Protein AF-A0AAU7EHC4-F1 (afdb_monomer)

Mean predicted aligned error: 8.69 Å

Secondary structure (DSSP, 8-state):
----HHHHHHHHHHHTT--HHHHHHHHT--HHHHHHHHHHHHHHHT-SSHHHHHHHHHHTTSS---TT--HHHHHHHHHHHHHHHHHHHHS-HHHHTT-HHHHHHHHHHHHHHHHHHHHHHTTT------HHHHHHHHHHHHHHHH--TTSHHHHHHHTHHHHHHHHHHHT-SSHHHHHHHHHHTT-S-GGGT-TTHHHHHHHHHHHHHHHHHHHHH-SSS-HHHHHHHHHHHHHHHHHHHHHHHH-S-----

Nearest PDB structures (foldseek):
  6jqs-assembly1_A  TM=9.512E-01  e=2.133E-01  Paenisporosarcina sp. TG-14
  7x1k-assembly1_B  TM=9.213E-01  e=2.566E-01  Listeria monocytogenes
  6ide-assembly1_A  TM=8.107E-01  e=2.687E-01  Vibrio cholerae
  6ugl-assembly1_A  TM=8.175E-01  e=2.947E-01  Vibrio cholerae O1 str. 2010EL-1786
  7dwm-assembly1_B  TM=7.797E-01  e=9.348E-01  Hapunavirus VP882

Sequence (253 aa):
MKLDFLESAVLKTLVLDYSEPDIQKLLEIDHEKYHLIISNLFFKYNTYDLFQTILFAIANGHINRYDLVKDEIKNLALSHSQYIYDNLKILDLLKIKSSNDLDGLLNEFIIKSQGIFIKKDCSKISFVLSLEEIEYCKHRVFHSLRCDLSEFDESILTNFKIEKALIRRLKVNNFFNVIRRVFELQLIEKDIFVPEYEDLQKAIKEEVKINIISNYQALDMTDKEKRLSIYFNLINYYNELENKLFFAECVLI

Radius of gyration: 20.52 Å; Cα contacts (8 Å, |Δi|>4): 186; chains: 1; bounding box: 54×42×56 Å

pLDDT: mean 81.27, std 15.54, range [26.31, 97.75]

Foldseek 3Di:
DDDDLLLLQLLQVVLVVDDPVRSCVLVVHDPVVSVVSVVVLCVVQVHDDSVSSSVVCCVVVVADRLNPDDPVLLVLLLVLLVVLLVVVVVDDLVQLVVDPVLVVSLVVSVVVQLVVLQVVPPPDDPDAADPVLLVLLLVVLVCVQPPPPPVVPPPVVVCVVSQVVLCVVLVHDGVLVSLVSCSSNVNDDLCSNVVCLVVVLVVLSVVLSVQLSVLSPDPPDDSSSSSSSSSSSSSVSVCVSVCCSSPPDPPDD

Solvent-accessible surface area (backbone atoms only — not comparable to full-atom values): 14572 Å² total; per-residue (Å²): 137,83,75,56,71,66,53,42,50,51,53,53,39,51,50,52,70,47,52,70,71,54,46,29,60,75,67,71,42,55,71,71,58,50,53,50,42,52,52,50,49,26,63,74,65,74,39,95,48,69,67,63,40,50,52,50,34,41,76,70,67,72,41,80,86,41,77,82,65,48,67,70,50,52,54,49,28,51,57,47,16,50,54,53,45,54,50,58,70,73,46,53,76,79,51,62,82,70,43,66,60,62,56,49,53,55,51,49,51,54,54,51,54,45,48,54,51,40,65,77,55,72,83,79,71,93,72,74,73,52,71,69,56,48,52,51,51,40,49,56,53,55,53,62,47,61,76,62,70,84,72,53,56,68,67,50,67,72,40,51,64,55,52,53,48,45,20,61,72,73,69,39,94,42,67,70,49,37,58,50,48,38,57,40,58,59,58,53,68,64,45,83,72,36,79,59,42,68,61,50,52,51,51,54,50,50,51,43,50,52,51,42,54,52,52,61,68,40,84,90,52,53,75,63,56,32,31,52,50,34,23,53,41,47,50,46,52,54,39,53,58,52,43,49,73,78,48,48,65,69,82,75,131

Structure (mmCIF, N/CA/C/O backbone):
data_AF-A0AAU7EHC4-F1
#
_entry.id   AF-A0AAU7EHC4-F1
#
loop_
_atom_site.group_PDB
_atom_site.id
_atom_site.type_symbol
_atom_site.label_atom_id
_atom_site.label_alt_id
_atom_site.label_comp_id
_atom_site.label_asym_id
_atom_site.label_entity_id
_atom_site.label_seq_id
_atom_site.pdbx_PDB_ins_code
_atom_site.Cartn_x
_atom_site.Cartn_y
_atom_site.Cartn_z
_atom_site.occupancy
_atom_site.B_iso_or_equiv
_atom_site.auth_seq_id
_atom_site.auth_comp_id
_atom_site.auth_asym_id
_atom_site.auth_atom_id
_atom_site.pdbx_PDB_model_num
ATOM 1 N N . MET A 1 1 ? 3.894 -19.086 -14.116 1.00 81.81 1 MET A N 1
ATOM 2 C CA . MET A 1 1 ? 3.703 -18.025 -15.132 1.00 81.81 1 MET A CA 1
ATOM 3 C C . MET A 1 1 ? 4.485 -16.799 -14.683 1.00 81.81 1 MET A C 1
ATOM 5 O O . MET A 1 1 ? 4.542 -16.588 -13.485 1.00 81.81 1 MET A O 1
ATOM 9 N N . LYS A 1 2 ? 5.117 -16.027 -15.577 1.00 86.50 2 LYS A N 1
ATOM 10 C CA . LYS A 1 2 ? 5.829 -14.794 -15.192 1.00 86.50 2 LYS A CA 1
ATOM 11 C C . LYS A 1 2 ? 5.185 -13.592 -15.885 1.00 86.50 2 LYS A C 1
ATOM 13 O O . LYS A 1 2 ? 4.943 -13.640 -17.094 1.00 86.50 2 LYS A O 1
ATOM 18 N N . LEU A 1 3 ? 4.881 -12.557 -15.108 1.00 91.19 3 LEU A N 1
ATOM 19 C CA . LEU A 1 3 ? 4.445 -11.263 -15.624 1.00 91.19 3 LEU A CA 1
ATOM 20 C C . LEU A 1 3 ? 5.668 -10.387 -15.881 1.00 91.19 3 LEU A C 1
ATOM 22 O O . LEU A 1 3 ? 6.628 -10.428 -15.106 1.00 91.19 3 LEU A O 1
ATOM 26 N N . ASP A 1 4 ? 5.637 -9.614 -16.960 1.00 92.88 4 ASP A N 1
ATOM 27 C CA . ASP A 1 4 ? 6.569 -8.504 -17.111 1.00 92.88 4 ASP A CA 1
ATOM 28 C C . ASP A 1 4 ? 6.193 -7.340 -16.174 1.00 92.88 4 ASP A C 1
ATOM 30 O O . ASP A 1 4 ? 5.184 -7.376 -15.455 1.00 92.88 4 ASP A O 1
ATOM 34 N N . PHE A 1 5 ? 7.043 -6.312 -16.140 1.00 92.81 5 PHE A N 1
ATOM 35 C CA . PHE A 1 5 ? 6.830 -5.169 -15.262 1.00 92.81 5 PHE A CA 1
ATOM 36 C C . PHE A 1 5 ? 5.506 -4.448 -15.553 1.00 92.81 5 PHE A C 1
ATOM 38 O O . PHE A 1 5 ? 4.768 -4.139 -14.618 1.00 92.81 5 PHE A O 1
ATOM 45 N N . LEU A 1 6 ? 5.192 -4.184 -16.826 1.00 95.25 6 LEU A N 1
ATOM 46 C CA . LEU A 1 6 ? 4.012 -3.407 -17.210 1.00 95.25 6 LEU A CA 1
ATOM 47 C C . LEU A 1 6 ? 2.721 -4.191 -16.977 1.00 95.25 6 LEU A C 1
ATOM 49 O O . LEU A 1 6 ? 1.750 -3.624 -16.489 1.00 95.25 6 LEU A O 1
ATOM 53 N N . GLU A 1 7 ? 2.716 -5.492 -17.251 1.00 95.94 7 GLU A N 1
ATOM 54 C CA . GLU A 1 7 ? 1.617 -6.396 -16.910 1.00 95.94 7 GLU A CA 1
ATOM 55 C C . GLU A 1 7 ? 1.343 -6.397 -15.404 1.00 95.94 7 GLU A C 1
ATOM 57 O O . GLU A 1 7 ? 0.195 -6.252 -14.979 1.00 95.94 7 GLU A O 1
ATOM 62 N N . SER A 1 8 ? 2.396 -6.507 -14.585 1.00 94.31 8 SER A N 1
ATOM 63 C CA . SER A 1 8 ? 2.262 -6.411 -13.131 1.00 94.31 8 SER A CA 1
ATOM 64 C C . SER A 1 8 ? 1.749 -5.030 -12.716 1.00 94.31 8 SER A C 1
ATOM 66 O O . SER A 1 8 ? 0.805 -4.935 -11.938 1.00 94.31 8 SER A O 1
ATOM 68 N N . ALA A 1 9 ? 2.311 -3.950 -13.260 1.00 94.75 9 ALA A N 1
ATOM 69 C CA . ALA A 1 9 ? 1.936 -2.584 -12.909 1.00 94.75 9 ALA A CA 1
ATOM 70 C C . ALA A 1 9 ? 0.482 -2.251 -13.288 1.00 94.75 9 ALA A C 1
ATOM 72 O O . ALA A 1 9 ? -0.223 -1.624 -12.495 1.00 94.75 9 ALA A O 1
ATOM 73 N N . VAL A 1 10 ? 0.002 -2.710 -14.449 1.00 96.06 10 VAL A N 1
ATOM 74 C CA . VAL A 1 10 ? -1.403 -2.563 -14.864 1.00 96.06 10 VAL A CA 1
ATOM 75 C C . VAL A 1 10 ? -2.325 -3.302 -13.896 1.00 96.06 10 VAL A C 1
ATOM 77 O O . VAL A 1 10 ? -3.281 -2.715 -13.401 1.00 96.06 10 VAL A O 1
ATOM 80 N N . LEU A 1 11 ? -2.014 -4.549 -13.534 1.00 93.88 11 LEU A N 1
ATOM 81 C CA . LEU A 1 11 ? -2.821 -5.281 -12.554 1.00 93.88 11 LEU A CA 1
ATOM 82 C C . LEU A 1 11 ? -2.837 -4.603 -11.177 1.00 93.88 11 LEU A C 1
ATOM 84 O O . LEU A 1 11 ? -3.899 -4.449 -10.580 1.00 93.88 11 LEU A O 1
ATOM 88 N N . LYS A 1 12 ? -1.677 -4.162 -10.676 1.00 94.00 12 LYS A N 1
ATOM 89 C CA . LYS A 1 12 ? -1.579 -3.487 -9.372 1.00 94.00 12 LYS A CA 1
ATOM 90 C C . LYS A 1 12 ? -2.363 -2.173 -9.350 1.00 94.00 12 LYS A C 1
ATOM 92 O O . LYS A 1 12 ? -2.996 -1.865 -8.347 1.00 94.00 12 LYS A O 1
ATOM 97 N N . THR A 1 13 ? -2.342 -1.410 -10.443 1.00 93.06 13 THR A N 1
ATOM 98 C CA . THR A 1 13 ? -3.091 -0.146 -10.555 1.00 93.06 13 THR A CA 1
ATOM 99 C C . THR A 1 13 ? -4.595 -0.366 -10.718 1.00 93.06 13 THR A C 1
ATOM 101 O O . THR A 1 13 ? -5.368 0.370 -10.113 1.00 93.06 13 THR A O 1
ATOM 104 N N . LEU A 1 14 ? -5.022 -1.421 -11.418 1.00 90.81 14 LEU A N 1
ATOM 105 C CA . LEU A 1 14 ? -6.432 -1.825 -11.458 1.00 90.81 14 LEU A CA 1
ATOM 106 C C . LEU A 1 14 ? -6.963 -2.209 -10.067 1.00 90.81 14 LEU A C 1
ATOM 108 O O . LEU A 1 14 ? -8.049 -1.782 -9.693 1.00 90.81 14 LEU A O 1
ATOM 112 N N . VAL A 1 15 ? -6.194 -2.963 -9.270 1.00 89.06 15 VAL A N 1
ATOM 113 C CA . VAL A 1 15 ? -6.579 -3.307 -7.881 1.00 89.06 15 VAL A CA 1
ATOM 114 C C . VAL A 1 15 ? -6.634 -2.075 -6.976 1.00 89.06 15 VAL A C 1
ATOM 116 O O . VAL A 1 15 ? -7.385 -2.044 -6.006 1.00 89.06 15 VAL A O 1
ATOM 119 N N . LEU A 1 16 ? -5.864 -1.044 -7.312 1.00 89.44 16 LEU A N 1
ATOM 120 C CA . LEU A 1 16 ? -5.901 0.261 -6.665 1.00 89.44 16 LEU A CA 1
ATOM 121 C C . LEU A 1 16 ? -7.014 1.171 -7.202 1.00 89.44 16 LEU A C 1
ATOM 123 O O . LEU A 1 16 ? -6.997 2.357 -6.888 1.00 89.44 16 LEU A O 1
ATOM 127 N N . ASP A 1 17 ? -7.959 0.660 -7.993 1.00 89.81 17 ASP A N 1
ATOM 128 C CA . ASP A 1 17 ? -9.108 1.416 -8.509 1.00 89.81 17 ASP A CA 1
ATOM 129 C C . ASP A 1 17 ? -8.706 2.661 -9.326 1.00 89.81 17 ASP A C 1
ATOM 131 O O . ASP A 1 17 ? -9.354 3.705 -9.288 1.00 89.81 17 ASP A O 1
ATOM 135 N N . TYR A 1 18 ? -7.581 2.587 -10.045 1.00 91.75 18 TYR A N 1
ATOM 136 C CA . TYR A 1 18 ? -7.237 3.615 -11.025 1.00 91.75 18 TYR A CA 1
ATOM 137 C C . TYR A 1 18 ? -8.085 3.450 -12.285 1.00 91.75 18 TYR A C 1
ATOM 139 O O . TYR A 1 18 ? -8.238 2.344 -12.808 1.00 91.75 18 TYR A O 1
ATOM 147 N N . SER A 1 19 ? -8.581 4.570 -12.818 1.00 93.44 19 SER A N 1
ATOM 148 C CA . SER A 1 19 ? -9.237 4.576 -14.124 1.00 93.44 19 SER A CA 1
ATOM 149 C C . SER A 1 19 ? -8.228 4.276 -15.236 1.00 93.44 19 SER A C 1
ATOM 151 O O . SER A 1 19 ? -7.040 4.568 -15.102 1.00 93.44 19 SER A O 1
ATOM 153 N N . GLU A 1 20 ? -8.683 3.732 -16.365 1.00 94.94 20 GLU A N 1
ATOM 154 C CA . GLU A 1 20 ? -7.814 3.482 -17.522 1.00 94.94 20 GLU A CA 1
ATOM 155 C C . GLU A 1 20 ? -6.979 4.722 -17.935 1.00 94.94 20 GLU A C 1
ATOM 157 O O . GLU A 1 20 ? -5.759 4.578 -18.068 1.00 94.94 20 GLU A O 1
ATOM 162 N N . PRO A 1 21 ? -7.550 5.941 -18.062 1.00 97.25 21 PRO A N 1
ATOM 163 C CA . PRO A 1 21 ? -6.762 7.144 -18.339 1.00 97.25 21 PRO A CA 1
ATOM 164 C C . PRO A 1 21 ? -5.686 7.435 -17.286 1.00 97.25 21 PRO A C 1
ATOM 166 O O . PRO A 1 21 ? -4.583 7.870 -17.629 1.00 97.25 21 PRO A O 1
ATOM 169 N N . ASP A 1 22 ? -5.975 7.186 -16.006 1.00 96.19 22 ASP A N 1
ATOM 170 C CA . ASP A 1 22 ? -4.996 7.384 -14.939 1.00 96.19 22 ASP A CA 1
ATOM 171 C C . ASP A 1 22 ? -3.880 6.339 -14.994 1.00 96.19 22 ASP A C 1
ATOM 173 O O . ASP A 1 22 ? -2.722 6.685 -14.763 1.00 96.19 22 ASP A O 1
ATOM 177 N N . ILE A 1 23 ? -4.194 5.088 -15.349 1.00 96.12 23 ILE A N 1
ATOM 178 C CA . ILE A 1 23 ? -3.199 4.027 -15.563 1.00 96.12 23 ILE A CA 1
ATOM 179 C C . ILE A 1 23 ? -2.287 4.398 -16.731 1.00 96.12 23 ILE A C 1
ATOM 181 O O . ILE A 1 23 ? -1.066 4.371 -16.582 1.00 96.12 23 ILE A O 1
ATOM 185 N N . GLN A 1 24 ? -2.862 4.793 -17.870 1.00 96.81 24 GLN A N 1
ATOM 186 C CA . GLN A 1 24 ? -2.107 5.235 -19.046 1.00 96.81 24 GLN A CA 1
ATOM 187 C C . GLN A 1 24 ? -1.168 6.389 -18.696 1.00 96.81 24 GLN A C 1
ATOM 189 O O . GLN A 1 24 ? 0.015 6.354 -19.027 1.00 96.81 24 GLN A O 1
ATOM 194 N N . LYS A 1 25 ? -1.664 7.378 -17.945 1.00 95.75 25 LYS A N 1
ATOM 195 C CA . LYS A 1 25 ? -0.868 8.518 -17.486 1.00 95.75 25 LYS A CA 1
ATOM 196 C C . LYS A 1 25 ? 0.231 8.112 -16.502 1.00 95.75 25 LYS A C 1
ATOM 198 O O . LYS A 1 25 ? 1.372 8.531 -16.671 1.00 95.75 25 LYS A O 1
ATOM 203 N N . LEU A 1 26 ? -0.091 7.318 -15.482 1.00 94.56 26 LEU A N 1
ATOM 204 C CA . LEU A 1 26 ? 0.848 6.899 -14.435 1.00 94.56 26 LEU A CA 1
ATOM 205 C C . LEU A 1 26 ? 1.963 6.011 -14.998 1.00 94.56 26 LEU A C 1
ATOM 207 O O . LEU A 1 26 ? 3.126 6.142 -14.617 1.00 94.56 26 LEU A O 1
ATOM 211 N N . LEU A 1 27 ? 1.605 5.116 -15.918 1.00 94.94 27 LEU A N 1
ATOM 212 C CA . LEU A 1 27 ? 2.531 4.200 -16.571 1.00 94.94 27 LEU A CA 1
ATOM 213 C C . LEU A 1 27 ? 3.132 4.786 -17.854 1.00 94.94 27 LEU A C 1
ATOM 215 O O . LEU A 1 27 ? 4.000 4.147 -18.439 1.00 94.94 27 LEU A O 1
ATOM 219 N N . GLU A 1 28 ? 2.764 6.012 -18.245 1.00 94.56 28 GLU A N 1
ATOM 220 C CA . GLU A 1 28 ? 3.089 6.697 -19.515 1.00 94.56 28 GLU A CA 1
ATOM 221 C C . GLU A 1 28 ? 3.059 5.740 -20.719 1.00 94.56 28 GLU A C 1
ATOM 223 O O . GLU A 1 28 ? 4.020 5.627 -21.480 1.00 94.56 28 GLU A O 1
ATOM 228 N N . ILE A 1 29 ? 1.958 5.005 -20.842 1.00 95.94 29 ILE A N 1
ATOM 229 C CA . ILE A 1 29 ? 1.668 4.130 -21.978 1.00 95.94 29 ILE A CA 1
ATOM 230 C C . ILE A 1 29 ? 0.489 4.703 -22.754 1.00 95.94 29 ILE A C 1
ATOM 232 O O . ILE A 1 29 ? -0.408 5.312 -22.171 1.00 95.94 29 ILE A O 1
ATOM 236 N N . ASP A 1 30 ? 0.488 4.505 -24.066 1.00 97.25 30 ASP A N 1
ATOM 237 C CA . ASP A 1 30 ? -0.664 4.846 -24.889 1.00 97.25 30 ASP A CA 1
ATOM 238 C C . ASP A 1 30 ? -1.791 3.807 -24.751 1.00 97.25 30 ASP A C 1
ATOM 240 O O . ASP A 1 30 ? -1.647 2.731 -24.156 1.00 97.25 30 ASP A O 1
ATOM 244 N N . HIS A 1 31 ? -2.943 4.161 -25.312 1.00 96.75 31 HIS A N 1
ATOM 245 C CA . HIS A 1 31 ? -4.142 3.332 -25.325 1.00 96.75 31 HIS A CA 1
ATOM 246 C C . HIS A 1 31 ? -3.914 1.974 -26.015 1.00 96.75 31 HIS A C 1
ATOM 248 O O . HIS A 1 31 ? -4.357 0.940 -25.513 1.00 96.75 31 HIS A O 1
ATOM 254 N N . GLU A 1 32 ? -3.186 1.937 -27.136 1.00 97.75 32 GLU A N 1
ATOM 255 C CA . GLU A 1 32 ? -2.913 0.688 -27.864 1.00 97.75 32 GLU A CA 1
ATOM 256 C C . GLU A 1 32 ? -2.080 -0.280 -27.017 1.00 97.75 32 GLU A C 1
ATOM 258 O O . GLU A 1 32 ? -2.398 -1.468 -26.903 1.00 97.75 32 GLU A O 1
ATOM 263 N N . LYS A 1 33 ? -1.042 0.236 -26.355 1.00 97.56 33 LYS A N 1
ATOM 264 C CA . LYS A 1 33 ? -0.173 -0.530 -25.471 1.00 97.56 33 LYS A CA 1
ATOM 265 C C . LYS A 1 33 ? -0.924 -1.030 -24.244 1.00 97.56 33 LYS A C 1
ATOM 267 O O . LYS A 1 33 ? -0.720 -2.184 -23.863 1.00 97.56 33 LYS A O 1
ATOM 272 N N . TYR A 1 34 ? -1.79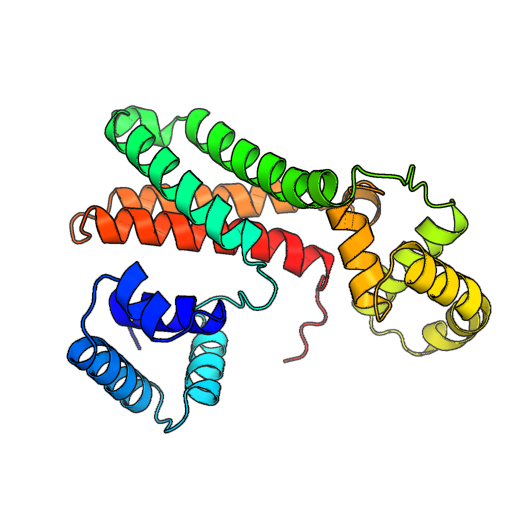4 -0.210 -23.652 1.00 97.69 34 TYR A N 1
ATOM 273 C CA . TYR A 1 34 ? -2.658 -0.623 -22.545 1.00 97.69 34 TYR A CA 1
ATOM 274 C C . TYR A 1 34 ? -3.535 -1.823 -22.935 1.00 97.69 34 TYR A C 1
ATOM 276 O O . TYR A 1 34 ? -3.475 -2.863 -22.278 1.00 97.69 34 TYR A O 1
ATOM 284 N N . HIS A 1 35 ? -4.273 -1.744 -24.0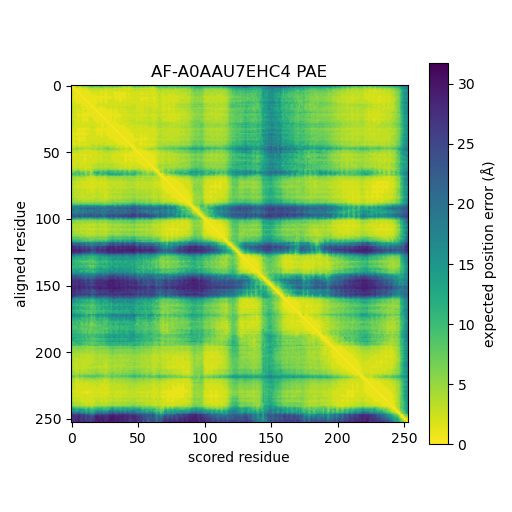45 1.00 97.06 35 HIS A N 1
ATOM 285 C CA . HIS A 1 35 ? -5.142 -2.846 -24.477 1.00 97.06 35 HIS A CA 1
ATOM 286 C C . HIS A 1 35 ? -4.380 -4.100 -24.907 1.00 97.06 35 HIS A C 1
ATOM 288 O O . HIS A 1 35 ? -4.867 -5.215 -24.691 1.00 97.06 35 HIS A O 1
ATOM 294 N N . LEU A 1 36 ? -3.175 -3.950 -25.463 1.00 97.69 36 LEU A N 1
ATOM 295 C CA . LEU A 1 36 ? -2.297 -5.086 -25.732 1.00 97.69 36 LEU A CA 1
ATOM 296 C C . LEU A 1 36 ? -1.904 -5.804 -24.432 1.00 97.69 36 LEU A C 1
ATOM 298 O O . LEU A 1 36 ? -1.956 -7.031 -24.373 1.00 97.69 36 LEU A O 1
ATOM 302 N N . ILE A 1 37 ? -1.559 -5.055 -23.379 1.00 97.69 37 ILE A N 1
ATOM 303 C CA . ILE A 1 37 ? -1.250 -5.622 -22.058 1.00 97.69 37 ILE A CA 1
ATOM 304 C C . ILE A 1 37 ? -2.475 -6.345 -21.488 1.00 97.69 37 ILE A C 1
ATOM 306 O O . ILE A 1 37 ? -2.349 -7.489 -21.058 1.00 97.69 37 ILE A O 1
ATOM 310 N N . ILE A 1 38 ? -3.664 -5.735 -21.539 1.00 97.31 38 ILE A N 1
ATOM 311 C CA . ILE A 1 38 ? -4.907 -6.382 -21.088 1.00 97.31 38 ILE A CA 1
ATOM 312 C C . ILE A 1 38 ? -5.177 -7.685 -21.853 1.00 97.31 38 ILE A C 1
ATOM 314 O O . ILE A 1 38 ? -5.472 -8.708 -21.239 1.00 97.31 38 ILE A O 1
ATOM 318 N N . SER A 1 39 ? -5.004 -7.684 -23.175 1.00 96.44 39 SER A N 1
ATOM 319 C CA . SER A 1 39 ? -5.199 -8.880 -24.0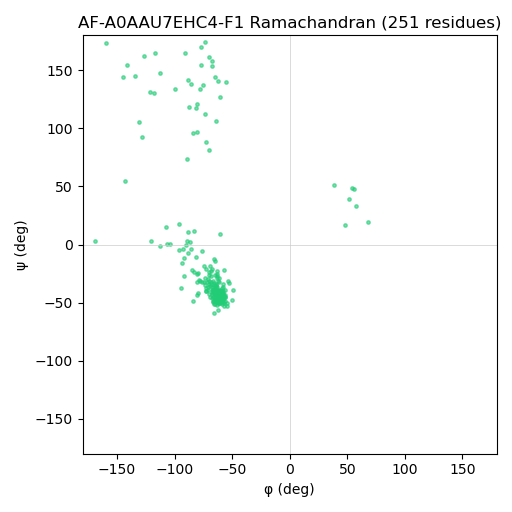06 1.00 96.44 39 SER A CA 1
ATOM 320 C C . SER A 1 39 ? -4.206 -9.993 -23.653 1.00 96.44 39 SER A C 1
ATOM 322 O O . SER A 1 39 ? -4.582 -11.162 -23.562 1.00 96.44 39 SER A O 1
ATOM 324 N N . ASN A 1 40 ? -2.945 -9.636 -23.390 1.00 96.56 40 ASN A N 1
ATOM 325 C CA . ASN A 1 40 ? -1.929 -10.585 -22.936 1.00 96.56 40 ASN A CA 1
ATOM 326 C C . ASN A 1 40 ? -2.258 -11.157 -21.556 1.00 96.56 40 ASN A C 1
ATOM 328 O O . ASN A 1 40 ? -2.069 -12.352 -21.333 1.00 96.56 40 ASN A O 1
ATOM 332 N N . LEU A 1 41 ? -2.768 -10.329 -20.641 1.00 96.56 41 LEU A N 1
ATOM 333 C CA . LEU A 1 41 ? -3.215 -10.762 -19.320 1.00 96.56 41 LEU A CA 1
ATOM 334 C C . LEU A 1 41 ? -4.388 -11.746 -19.431 1.00 96.56 41 LEU A C 1
ATOM 336 O O . LEU A 1 41 ? -4.322 -12.820 -18.840 1.00 96.56 41 LEU A O 1
ATOM 340 N N . PHE A 1 42 ? -5.399 -11.447 -20.246 1.00 96.50 42 PHE A N 1
ATOM 341 C CA . PHE A 1 42 ? -6.510 -12.364 -20.530 1.00 96.50 42 PHE A CA 1
ATOM 342 C C . PHE A 1 42 ? -6.032 -13.705 -21.081 1.00 96.50 42 PHE A C 1
ATOM 344 O O . PHE A 1 42 ? -6.428 -14.759 -20.587 1.00 96.50 42 PHE A O 1
ATOM 351 N N . PHE A 1 43 ? -5.105 -13.682 -22.039 1.00 96.00 43 PHE A N 1
ATOM 352 C CA . PHE A 1 43 ? -4.506 -14.903 -22.573 1.00 96.00 43 PHE A CA 1
ATOM 353 C C . PHE A 1 43 ? -3.743 -15.695 -21.498 1.00 96.00 43 PHE A C 1
ATOM 355 O O . PHE A 1 43 ? -3.903 -16.908 -21.383 1.00 96.00 43 PHE A O 1
ATOM 362 N N . LYS A 1 44 ? -2.937 -15.009 -20.682 1.00 95.56 44 LYS A N 1
ATOM 363 C CA . LYS A 1 44 ? -2.117 -15.600 -19.615 1.00 95.56 44 LYS A CA 1
ATOM 364 C C . LYS A 1 44 ? -2.951 -16.259 -18.516 1.00 95.56 44 LYS A C 1
ATOM 366 O O . LYS A 1 44 ? -2.596 -17.342 -18.056 1.00 95.56 44 LYS A O 1
ATOM 371 N N . TYR A 1 45 ? -4.048 -15.625 -18.112 1.00 93.94 45 TYR A N 1
ATOM 372 C CA . TYR A 1 45 ? -4.943 -16.135 -17.070 1.00 93.94 45 TYR A CA 1
ATOM 373 C C . TYR A 1 45 ? -6.105 -16.976 -17.610 1.00 93.94 45 TYR A C 1
ATOM 375 O O . TYR A 1 45 ? -6.837 -17.558 -16.814 1.00 93.94 45 TYR A O 1
ATOM 383 N N . ASN A 1 46 ? -6.245 -17.091 -18.936 1.00 94.69 46 ASN A N 1
ATOM 384 C CA . ASN A 1 46 ? -7.359 -17.762 -19.605 1.00 94.69 46 ASN A CA 1
ATOM 385 C C . ASN A 1 46 ? -8.730 -17.221 -19.150 1.00 94.69 46 ASN A C 1
ATOM 387 O O . ASN A 1 46 ? -9.634 -17.972 -18.783 1.00 94.69 46 ASN A O 1
ATOM 391 N N . THR A 1 47 ? -8.859 -15.896 -19.154 1.00 93.50 47 THR A N 1
ATOM 392 C CA . THR A 1 47 ? -10.044 -15.139 -18.727 1.00 93.50 47 THR A CA 1
ATOM 393 C C . THR A 1 47 ? -10.489 -14.180 -19.831 1.00 93.50 47 THR A C 1
ATOM 395 O O . THR A 1 47 ? -9.724 -13.864 -20.739 1.00 93.50 47 THR A O 1
ATOM 398 N N . TYR A 1 48 ? -11.731 -13.694 -19.749 1.00 90.00 48 TYR A N 1
ATOM 399 C CA . TYR A 1 48 ? -12.262 -12.658 -20.654 1.00 90.00 48 TYR A CA 1
ATOM 400 C C . TYR A 1 48 ? -12.724 -11.400 -19.914 1.00 90.00 48 TYR A C 1
ATOM 402 O O . TYR A 1 48 ? -13.257 -10.475 -20.525 1.00 90.00 48 TYR A O 1
ATOM 410 N N . ASP A 1 49 ? -12.540 -11.365 -18.597 1.00 90.12 49 ASP A N 1
ATOM 411 C CA . ASP A 1 49 ? -12.944 -10.259 -17.749 1.00 90.12 49 ASP A CA 1
ATOM 412 C C . ASP A 1 49 ? -11.832 -9.884 -16.762 1.00 90.12 49 ASP A C 1
ATOM 414 O O . ASP A 1 49 ? -11.063 -10.718 -16.268 1.00 90.12 49 ASP A O 1
ATOM 418 N N . LEU A 1 50 ? -11.731 -8.584 -16.486 1.00 88.62 50 LEU A N 1
ATOM 419 C CA . LEU A 1 50 ? -10.686 -8.027 -15.625 1.00 88.62 50 LEU A CA 1
ATOM 420 C C . LEU A 1 50 ? -10.818 -8.504 -14.181 1.00 88.62 50 LEU A C 1
ATOM 422 O O . LEU A 1 50 ? -9.804 -8.701 -13.516 1.00 88.62 50 LEU A O 1
ATOM 426 N N . PHE A 1 51 ? -12.043 -8.732 -13.711 1.00 87.06 51 PHE A N 1
ATOM 427 C CA . PHE A 1 51 ? -12.292 -9.150 -12.339 1.00 87.06 51 PHE A CA 1
ATOM 428 C C . PHE A 1 51 ? -11.713 -10.544 -12.061 1.00 87.06 51 PHE A C 1
ATOM 430 O O . PHE A 1 51 ? -10.913 -10.695 -11.139 1.00 87.06 51 PHE A O 1
ATOM 437 N N . GLN A 1 52 ? -12.013 -11.543 -12.895 1.00 89.44 52 GLN A N 1
ATOM 438 C CA . GLN A 1 52 ? -11.423 -12.883 -12.798 1.00 89.44 52 GLN A CA 1
ATOM 439 C C . GLN A 1 52 ? -9.907 -12.851 -12.983 1.00 89.44 52 GLN A C 1
ATOM 441 O O . GLN A 1 52 ? -9.184 -13.531 -12.259 1.00 89.44 52 GLN A O 1
ATOM 446 N N . THR A 1 53 ? -9.411 -12.020 -13.904 1.00 92.44 53 THR A N 1
ATOM 447 C CA . THR A 1 53 ? -7.966 -11.845 -14.123 1.00 92.44 53 THR A CA 1
ATOM 448 C C . THR A 1 53 ? -7.264 -11.366 -12.850 1.00 92.44 53 THR A C 1
ATOM 450 O O . THR A 1 53 ? -6.237 -11.918 -12.459 1.00 92.44 53 THR A O 1
ATOM 453 N N . ILE A 1 54 ? -7.837 -10.369 -12.171 1.00 88.88 54 ILE A N 1
ATOM 454 C CA . ILE A 1 54 ? -7.339 -9.841 -10.897 1.00 88.88 54 ILE A CA 1
ATOM 455 C C . ILE A 1 54 ? -7.418 -10.901 -9.798 1.00 88.88 54 ILE A C 1
ATOM 457 O O . ILE A 1 54 ? -6.431 -11.113 -9.092 1.00 88.88 54 ILE A O 1
ATOM 461 N N . LEU A 1 55 ? -8.554 -11.594 -9.668 1.00 86.69 55 LEU A N 1
ATOM 462 C CA . LEU A 1 55 ? -8.724 -12.651 -8.670 1.00 86.69 55 LEU A CA 1
ATOM 463 C C . LEU A 1 55 ? -7.672 -13.750 -8.832 1.00 86.69 55 LEU A C 1
ATOM 465 O O . LEU A 1 55 ? -7.040 -14.141 -7.852 1.00 86.69 55 LEU A O 1
ATOM 469 N N . PHE A 1 56 ? -7.423 -14.208 -10.059 1.00 90.25 56 PHE A N 1
ATOM 470 C CA . PHE A 1 56 ? -6.384 -15.200 -10.313 1.00 90.25 56 PHE A CA 1
ATOM 471 C C . PHE A 1 56 ? -4.977 -14.641 -10.113 1.00 90.25 56 PHE A C 1
ATOM 473 O O . PHE A 1 56 ? -4.120 -15.359 -9.602 1.00 90.25 56 PHE A O 1
ATOM 480 N N . ALA A 1 57 ? -4.715 -13.378 -10.448 1.00 90.75 57 ALA A N 1
ATOM 481 C CA . ALA A 1 57 ? -3.424 -12.756 -10.167 1.00 90.75 57 ALA A CA 1
ATOM 482 C C . ALA A 1 57 ? -3.118 -12.701 -8.662 1.00 90.75 57 ALA A C 1
ATOM 484 O O . ALA A 1 57 ? -1.987 -12.986 -8.266 1.00 90.75 57 ALA A O 1
ATOM 485 N N . ILE A 1 58 ? -4.125 -12.396 -7.837 1.00 85.31 58 ILE A N 1
ATOM 486 C CA . ILE A 1 58 ? -4.030 -12.431 -6.3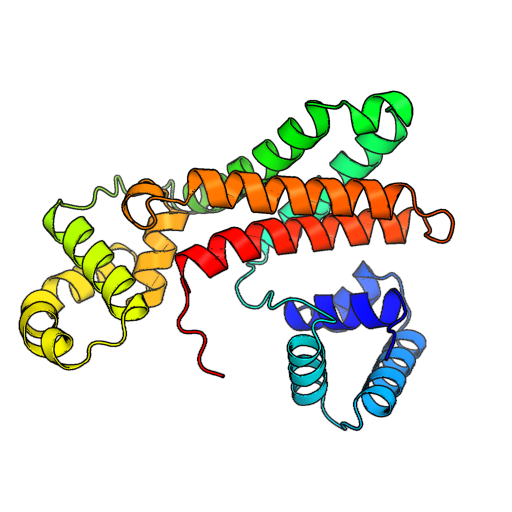71 1.00 85.31 58 ILE A CA 1
ATOM 487 C C . ILE A 1 58 ? -3.830 -13.872 -5.888 1.00 85.31 58 ILE A C 1
ATOM 489 O O . ILE A 1 58 ? -2.893 -14.139 -5.142 1.00 85.31 58 ILE A O 1
ATOM 493 N N . ALA A 1 59 ? -4.653 -14.818 -6.353 1.00 84.44 59 ALA A N 1
ATOM 494 C CA . ALA A 1 59 ? -4.580 -16.223 -5.938 1.00 84.44 59 ALA A CA 1
ATOM 495 C C . ALA A 1 59 ? -3.236 -16.893 -6.287 1.00 84.44 59 ALA A C 1
ATOM 497 O O . ALA A 1 59 ? -2.795 -17.800 -5.588 1.00 84.44 59 ALA A O 1
ATOM 498 N N . ASN A 1 60 ? -2.568 -16.437 -7.352 1.00 88.25 60 ASN A N 1
ATOM 499 C CA . ASN A 1 60 ? -1.236 -16.904 -7.745 1.00 88.25 60 ASN A CA 1
ATOM 500 C C . ASN A 1 60 ? -0.086 -16.110 -7.088 1.00 88.25 60 ASN A C 1
ATOM 502 O O . ASN A 1 60 ? 1.075 -16.351 -7.413 1.00 88.25 60 ASN A O 1
ATOM 506 N N . GLY A 1 61 ? -0.376 -15.145 -6.208 1.00 86.00 61 GLY A N 1
ATOM 507 C CA . GLY A 1 61 ? 0.637 -14.328 -5.533 1.00 86.00 61 GLY A CA 1
ATOM 508 C C . GLY A 1 61 ? 1.405 -13.375 -6.457 1.00 86.00 61 GLY A C 1
ATOM 509 O O . GLY A 1 61 ? 2.501 -12.935 -6.120 1.00 86.00 61 GLY A O 1
ATOM 510 N N . HIS A 1 62 ? 0.872 -13.058 -7.643 1.00 88.81 62 HIS A N 1
ATOM 511 C CA . HIS A 1 62 ? 1.525 -12.138 -8.582 1.00 88.81 62 HIS A CA 1
ATOM 512 C C . HIS A 1 62 ? 1.306 -10.660 -8.219 1.00 88.81 62 HIS A C 1
ATOM 514 O O . HIS A 1 62 ? 2.100 -9.800 -8.614 1.00 88.81 62 HIS A O 1
ATOM 520 N N . ILE A 1 63 ? 0.226 -10.357 -7.496 1.00 86.62 63 ILE A N 1
ATOM 521 C CA . ILE A 1 63 ? -0.092 -9.037 -6.939 1.00 86.62 63 ILE A CA 1
ATOM 522 C C . ILE A 1 63 ? -0.699 -9.206 -5.543 1.00 86.62 63 ILE A C 1
ATOM 524 O O . ILE A 1 63 ? -1.317 -10.232 -5.262 1.00 86.62 63 ILE A O 1
ATOM 528 N N . ASN A 1 64 ? -0.573 -8.181 -4.700 1.00 82.38 64 ASN A N 1
ATOM 529 C CA . ASN A 1 64 ? -1.208 -8.168 -3.383 1.00 82.38 64 ASN A CA 1
ATOM 530 C C . ASN A 1 64 ? -2.600 -7.524 -3.455 1.00 82.38 64 ASN A C 1
ATOM 532 O O . ASN A 1 64 ? -2.955 -6.851 -4.426 1.00 82.38 64 ASN A O 1
ATOM 536 N N . ARG A 1 65 ? -3.395 -7.726 -2.404 1.00 73.81 65 ARG A N 1
ATOM 537 C CA . ARG A 1 65 ? -4.729 -7.137 -2.255 1.00 73.81 65 ARG A CA 1
ATOM 538 C C . ARG A 1 65 ? -4.644 -5.696 -1.771 1.00 73.81 65 ARG A C 1
ATOM 540 O O . ARG A 1 65 ? -4.523 -5.492 -0.574 1.00 73.81 65 ARG A O 1
ATOM 547 N N . TYR A 1 66 ? -4.708 -4.714 -2.667 1.00 75.81 66 TYR A N 1
ATOM 548 C CA . TYR A 1 66 ? -4.632 -3.283 -2.319 1.00 75.81 66 TYR A CA 1
ATOM 549 C C . TYR A 1 66 ? -5.996 -2.588 -2.172 1.00 75.81 66 TYR A C 1
ATOM 551 O O . TYR A 1 66 ? -6.075 -1.360 -2.218 1.00 75.81 66 TYR A O 1
ATOM 559 N N . ASP A 1 67 ? -7.076 -3.351 -2.013 1.00 66.81 67 ASP A N 1
ATOM 560 C CA . ASP A 1 67 ? -8.456 -2.863 -2.103 1.00 66.81 67 ASP A CA 1
ATOM 561 C C . ASP A 1 67 ? -8.858 -1.872 -0.993 1.00 66.81 67 ASP A C 1
ATOM 563 O O . ASP A 1 67 ? -9.876 -1.191 -1.103 1.00 66.81 67 ASP A O 1
ATOM 567 N N . LEU A 1 68 ? -8.049 -1.731 0.062 1.00 67.88 68 LEU A N 1
ATOM 568 C CA . LEU A 1 68 ? -8.321 -0.810 1.169 1.00 67.88 68 LEU A CA 1
ATOM 569 C C . LEU A 1 68 ? -7.615 0.548 1.049 1.00 67.88 68 LEU A C 1
ATOM 571 O O . LEU A 1 68 ? -7.842 1.429 1.890 1.00 67.88 68 LEU A O 1
ATOM 575 N N . VAL A 1 69 ? -6.771 0.748 0.036 1.00 85.06 69 VAL A N 1
ATOM 576 C CA . VAL A 1 69 ? -5.889 1.918 -0.044 1.00 85.06 69 VAL A CA 1
ATOM 577 C C . VAL A 1 69 ? -6.633 3.141 -0.580 1.00 85.06 69 VAL A C 1
ATOM 579 O O . VAL A 1 69 ? -7.077 3.181 -1.724 1.00 85.06 69 VAL A O 1
ATOM 582 N N . LYS A 1 70 ? -6.734 4.181 0.252 1.00 84.75 70 LYS A N 1
ATOM 583 C CA . LYS A 1 70 ? -7.409 5.443 -0.089 1.00 84.75 70 LYS A CA 1
ATOM 584 C C . LYS A 1 70 ? -6.555 6.340 -0.989 1.00 84.75 70 LYS A C 1
ATOM 586 O O . LYS A 1 70 ? -5.325 6.307 -0.917 1.00 84.75 70 LYS A O 1
ATOM 591 N N . ASP A 1 71 ? -7.195 7.207 -1.771 1.00 88.31 71 ASP A N 1
ATOM 592 C CA . ASP A 1 71 ? -6.520 8.105 -2.723 1.00 88.31 71 ASP A CA 1
ATOM 593 C C . ASP A 1 71 ? -5.485 9.029 -2.077 1.00 88.31 71 ASP A C 1
ATOM 595 O O . ASP A 1 71 ? -4.448 9.329 -2.668 1.00 88.31 71 ASP A O 1
ATOM 599 N N . GLU A 1 72 ? -5.713 9.476 -0.843 1.00 88.81 72 GLU A N 1
ATOM 600 C CA . GLU A 1 72 ? -4.742 10.298 -0.126 1.00 88.81 72 GLU A CA 1
ATOM 601 C C . GLU A 1 72 ? -3.444 9.536 0.151 1.00 88.81 72 GLU A C 1
ATOM 603 O O . GLU A 1 72 ? -2.360 10.115 0.063 1.00 88.81 72 GLU A O 1
ATOM 608 N N . ILE A 1 73 ? -3.550 8.235 0.431 1.00 91.56 73 ILE A N 1
ATOM 609 C CA . ILE A 1 73 ? -2.399 7.353 0.626 1.00 91.56 73 ILE A CA 1
ATOM 610 C C . ILE A 1 73 ? -1.714 7.079 -0.709 1.00 91.56 73 ILE A C 1
ATOM 612 O O . ILE A 1 73 ? -0.488 7.142 -0.772 1.00 91.56 73 ILE A O 1
ATOM 616 N N . LYS A 1 74 ? -2.479 6.873 -1.790 1.00 93.69 74 LYS A N 1
ATOM 617 C CA . LYS A 1 74 ? -1.928 6.737 -3.148 1.00 93.69 74 LYS A CA 1
ATOM 618 C C . LYS A 1 74 ? -1.080 7.956 -3.527 1.00 93.69 74 LYS A C 1
ATOM 620 O O . LYS A 1 74 ? 0.068 7.813 -3.945 1.00 93.69 74 LYS A O 1
ATOM 625 N N . ASN A 1 75 ? -1.603 9.161 -3.306 1.00 93.69 75 ASN A N 1
ATOM 626 C CA . ASN A 1 75 ? -0.891 10.410 -3.584 1.00 93.69 75 ASN A CA 1
ATOM 627 C C . ASN A 1 75 ? 0.350 10.590 -2.694 1.00 93.69 75 ASN A C 1
ATOM 629 O O . ASN A 1 75 ? 1.416 10.986 -3.176 1.00 93.69 75 ASN A O 1
ATOM 633 N N . LEU A 1 76 ? 0.243 10.258 -1.401 1.00 94.75 76 LEU A N 1
ATOM 634 C CA . LEU A 1 76 ? 1.378 10.311 -0.482 1.00 94.75 76 LEU A CA 1
ATOM 635 C C . LEU A 1 76 ? 2.481 9.331 -0.899 1.00 94.75 76 LEU A C 1
ATOM 637 O O . LEU A 1 76 ? 3.639 9.740 -0.999 1.00 94.75 76 LEU A O 1
ATOM 641 N N . ALA A 1 77 ? 2.128 8.078 -1.188 1.00 95.94 77 ALA A N 1
ATOM 642 C CA . ALA A 1 77 ? 3.054 7.046 -1.640 1.00 95.94 77 ALA A CA 1
ATOM 643 C C . ALA A 1 77 ? 3.745 7.450 -2.944 1.00 95.94 77 ALA A C 1
ATOM 645 O O . ALA A 1 77 ? 4.953 7.268 -3.075 1.00 95.94 77 ALA A O 1
ATOM 646 N N . LEU A 1 78 ? 3.021 8.068 -3.883 1.00 95.19 78 LEU A N 1
ATOM 647 C CA . LEU A 1 78 ? 3.609 8.550 -5.131 1.00 95.19 78 LEU A CA 1
ATOM 648 C C . LEU A 1 78 ? 4.680 9.619 -4.863 1.00 95.19 78 LEU A C 1
ATOM 650 O O . LEU A 1 78 ? 5.802 9.501 -5.354 1.00 95.19 78 LEU A O 1
ATOM 654 N N . SER A 1 79 ? 4.386 10.606 -4.010 1.00 94.12 79 SER A N 1
ATOM 655 C CA . SER A 1 79 ? 5.368 11.634 -3.629 1.00 94.12 79 SER A CA 1
ATOM 656 C C . SER A 1 79 ? 6.567 11.072 -2.848 1.00 94.12 79 SER A C 1
ATOM 658 O O . SER A 1 79 ? 7.707 11.448 -3.117 1.00 94.12 79 SER A O 1
ATOM 660 N N . HIS A 1 80 ? 6.342 10.127 -1.926 1.00 95.19 80 HIS A N 1
ATOM 661 C CA . HIS A 1 80 ? 7.416 9.486 -1.158 1.00 95.19 80 HIS A CA 1
ATOM 662 C C . HIS A 1 80 ? 8.266 8.556 -2.015 1.00 95.19 80 HIS A C 1
ATOM 664 O O . HIS A 1 80 ? 9.469 8.481 -1.797 1.00 95.19 80 HIS A O 1
ATOM 670 N N . SER A 1 81 ? 7.681 7.886 -3.010 1.00 95.56 81 SER A N 1
ATOM 671 C CA . SER A 1 81 ? 8.432 7.010 -3.911 1.00 95.56 81 SER A CA 1
ATOM 672 C C . SER A 1 81 ? 9.502 7.775 -4.687 1.00 95.56 81 SER A C 1
ATOM 674 O O . SER A 1 81 ? 10.633 7.305 -4.799 1.00 95.56 81 SER A O 1
ATOM 676 N N . GLN A 1 82 ? 9.177 8.995 -5.133 1.00 92.62 82 GLN A N 1
ATOM 677 C CA . GLN A 1 82 ? 10.139 9.912 -5.735 1.00 92.62 82 GLN A CA 1
ATOM 678 C C . GLN A 1 82 ? 11.241 10.273 -4.743 1.00 92.62 82 GLN A C 1
ATOM 680 O O . GLN A 1 82 ? 12.421 10.156 -5.055 1.00 92.62 82 GLN A O 1
ATOM 685 N N . TYR A 1 83 ? 10.849 10.689 -3.540 1.00 91.31 83 TYR A N 1
ATOM 686 C CA . TYR A 1 83 ? 11.795 11.145 -2.532 1.00 91.31 83 TYR A CA 1
ATOM 687 C C . TYR A 1 83 ? 12.771 10.041 -2.099 1.00 91.31 83 TYR A C 1
ATOM 689 O O . TYR A 1 83 ? 13.973 10.281 -2.000 1.00 91.31 83 TYR A O 1
ATOM 697 N N . ILE A 1 84 ? 12.280 8.815 -1.902 1.00 92.44 84 ILE A N 1
ATOM 698 C CA . ILE A 1 84 ? 13.115 7.646 -1.603 1.00 92.44 84 ILE A CA 1
ATOM 699 C C . ILE A 1 84 ? 14.062 7.360 -2.768 1.00 92.44 84 ILE A C 1
ATOM 701 O O . ILE A 1 84 ? 15.255 7.174 -2.542 1.00 92.44 84 ILE A O 1
ATOM 705 N N . TYR A 1 85 ? 13.560 7.358 -4.005 1.00 92.12 85 TYR A N 1
ATOM 706 C CA . TYR A 1 85 ? 14.384 7.121 -5.188 1.00 92.12 85 TYR A CA 1
ATOM 707 C C . TYR A 1 85 ? 15.539 8.126 -5.306 1.00 92.12 85 TYR A C 1
ATOM 709 O O . TYR A 1 85 ? 16.688 7.727 -5.491 1.00 92.12 85 TYR A O 1
ATOM 717 N N . ASP A 1 86 ? 15.256 9.419 -5.136 1.00 88.94 86 ASP A N 1
ATOM 718 C CA . ASP A 1 86 ? 16.271 10.473 -5.212 1.00 88.94 86 ASP A CA 1
ATOM 719 C C . ASP A 1 86 ? 17.330 10.328 -4.111 1.00 88.94 86 ASP A C 1
ATOM 721 O O . ASP A 1 86 ? 18.524 10.473 -4.378 1.00 88.94 86 ASP A O 1
ATOM 725 N N . ASN A 1 87 ? 16.922 9.966 -2.890 1.00 87.12 87 ASN A N 1
ATOM 726 C CA . ASN A 1 87 ? 17.859 9.678 -1.802 1.00 87.12 87 ASN A CA 1
ATOM 727 C C . ASN A 1 87 ? 18.745 8.467 -2.126 1.00 87.12 87 ASN A C 1
ATOM 729 O O . ASN A 1 87 ? 19.961 8.531 -1.952 1.00 87.12 87 ASN A O 1
ATOM 733 N N . LEU A 1 88 ? 18.171 7.384 -2.660 1.00 87.38 88 LEU A N 1
ATOM 734 C CA . LEU A 1 88 ? 18.936 6.204 -3.078 1.00 87.38 88 LEU A CA 1
ATOM 735 C C . LEU A 1 88 ? 19.918 6.511 -4.221 1.00 87.38 88 LEU A C 1
ATOM 737 O O . LEU A 1 88 ? 20.962 5.871 -4.307 1.00 87.38 88 LEU A O 1
ATOM 741 N N . LYS A 1 89 ? 19.622 7.498 -5.074 1.00 85.12 89 LYS A N 1
ATOM 742 C CA . LYS A 1 89 ? 20.521 7.961 -6.146 1.00 85.12 89 LYS A CA 1
ATOM 743 C C . LYS A 1 89 ? 21.725 8.743 -5.631 1.00 85.12 89 LYS A C 1
ATOM 745 O O . LYS A 1 89 ? 22.793 8.679 -6.233 1.00 85.12 89 LYS A O 1
ATOM 750 N N . ILE A 1 90 ? 21.554 9.475 -4.533 1.00 80.81 90 ILE A N 1
ATOM 751 C CA . ILE A 1 90 ? 22.616 10.262 -3.892 1.00 80.81 90 ILE A CA 1
ATOM 752 C C . ILE A 1 90 ? 23.516 9.371 -3.021 1.00 80.81 90 ILE A C 1
ATOM 754 O O . ILE A 1 90 ? 24.710 9.641 -2.875 1.00 80.81 90 ILE A O 1
ATOM 758 N N . LEU A 1 91 ? 22.956 8.315 -2.431 1.00 72.00 91 LEU A N 1
ATOM 759 C CA . LEU A 1 91 ? 23.678 7.398 -1.556 1.00 72.00 91 LEU A CA 1
ATOM 760 C C . LEU A 1 91 ? 24.540 6.405 -2.352 1.00 72.00 91 LEU A C 1
ATOM 762 O O . LEU A 1 91 ? 24.087 5.766 -3.296 1.00 72.00 91 LEU A O 1
ATOM 766 N N . ASP A 1 92 ? 25.789 6.224 -1.918 1.00 64.12 92 ASP A N 1
ATOM 767 C CA . ASP A 1 92 ? 26.663 5.157 -2.418 1.00 64.12 92 ASP A CA 1
ATOM 768 C C . ASP A 1 92 ? 26.058 3.774 -2.091 1.00 64.12 92 ASP A C 1
ATOM 770 O O . ASP A 1 92 ? 25.544 3.556 -0.989 1.00 64.12 92 ASP A O 1
ATOM 774 N N . LEU A 1 93 ? 26.155 2.815 -3.017 1.00 61.16 93 LEU A N 1
ATOM 775 C CA . LEU A 1 93 ? 25.636 1.445 -2.894 1.00 61.16 93 LEU A CA 1
ATOM 776 C C . LEU A 1 93 ? 26.114 0.737 -1.615 1.00 61.16 93 LEU A C 1
ATOM 778 O O . LEU A 1 93 ? 25.366 -0.047 -1.027 1.00 61.16 93 LEU A O 1
ATOM 782 N N . LEU A 1 94 ? 27.336 1.039 -1.159 1.00 57.53 94 LEU A N 1
ATOM 783 C CA . LEU A 1 94 ? 27.884 0.517 0.097 1.00 57.53 94 LEU A CA 1
ATOM 784 C C . LEU A 1 94 ? 27.191 1.105 1.338 1.00 57.53 94 LEU A C 1
ATOM 786 O O . LEU A 1 94 ? 27.037 0.399 2.332 1.00 57.53 94 LEU A O 1
ATOM 790 N N . LYS A 1 95 ? 26.712 2.356 1.275 1.00 60.59 95 LYS A N 1
ATOM 791 C CA . LYS A 1 95 ? 25.964 3.014 2.361 1.00 60.59 95 LYS A CA 1
ATOM 792 C C . LYS A 1 95 ? 24.503 2.572 2.423 1.00 60.59 95 LYS A C 1
ATOM 794 O O . LYS A 1 95 ? 23.949 2.506 3.517 1.00 60.59 95 LYS A O 1
ATOM 799 N N . ILE A 1 96 ? 23.893 2.226 1.285 1.00 60.53 96 ILE A N 1
ATOM 800 C CA . ILE A 1 96 ? 22.484 1.792 1.201 1.00 60.53 96 ILE A CA 1
ATOM 801 C C . ILE A 1 96 ? 22.233 0.524 2.032 1.00 60.53 96 ILE A C 1
ATOM 803 O O . ILE A 1 96 ? 21.228 0.443 2.732 1.00 60.53 96 ILE A O 1
ATOM 807 N N . LYS A 1 97 ? 23.164 -0.442 2.026 1.00 54.97 97 LYS A N 1
ATOM 808 C CA . LYS A 1 97 ? 23.042 -1.677 2.829 1.00 54.97 97 LYS A CA 1
ATOM 809 C C . LYS A 1 97 ? 23.138 -1.441 4.340 1.00 54.97 97 LYS A C 1
ATOM 811 O O . LYS A 1 97 ? 22.680 -2.277 5.109 1.00 54.97 97 LYS A O 1
ATOM 816 N N . SER A 1 98 ? 23.721 -0.319 4.757 1.00 52.38 98 SER A N 1
ATOM 817 C CA . SER A 1 98 ? 23.888 0.061 6.163 1.00 52.38 98 SER A CA 1
ATOM 818 C C . SER A 1 98 ? 22.914 1.148 6.636 1.00 52.38 98 SER A C 1
ATOM 820 O O . SER A 1 98 ? 23.036 1.592 7.775 1.00 52.38 98 SER A O 1
ATOM 822 N N . SER A 1 99 ? 22.012 1.658 5.783 1.00 55.44 99 SER A N 1
ATOM 823 C CA . SER A 1 99 ? 21.367 2.946 6.063 1.00 55.44 99 SER A CA 1
ATOM 824 C C . SER A 1 99 ? 20.205 2.842 7.061 1.00 55.44 99 SER A C 1
ATOM 826 O O . SER A 1 99 ? 19.185 2.198 6.815 1.00 55.44 99 SER A O 1
ATOM 828 N N . ASN A 1 100 ? 20.350 3.572 8.171 1.00 65.06 100 ASN A N 1
ATOM 829 C CA . ASN A 1 100 ? 19.238 4.034 9.011 1.00 65.06 100 ASN A CA 1
ATOM 830 C C . ASN A 1 100 ? 18.336 5.034 8.255 1.00 65.06 100 ASN A C 1
ATOM 832 O O . ASN A 1 100 ? 17.220 5.317 8.686 1.00 65.06 100 ASN A O 1
ATOM 836 N N . ASP A 1 101 ? 18.807 5.568 7.124 1.00 76.81 101 ASP A N 1
ATOM 837 C CA . ASP A 1 101 ? 18.112 6.604 6.361 1.00 76.81 101 ASP A CA 1
ATOM 838 C C . ASP A 1 101 ? 16.846 6.064 5.684 1.00 76.81 101 ASP A C 1
ATOM 840 O O . ASP A 1 101 ? 15.797 6.698 5.761 1.00 76.81 101 ASP A O 1
ATOM 844 N N . LEU A 1 102 ? 16.892 4.863 5.085 1.00 85.69 102 LEU A N 1
ATOM 845 C CA . LEU A 1 102 ? 15.693 4.259 4.486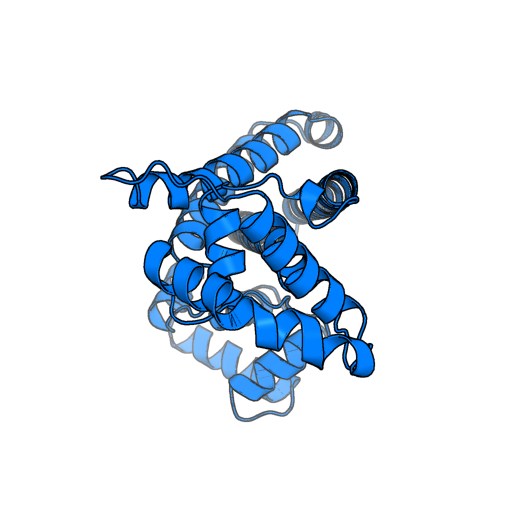 1.00 85.69 102 LEU A CA 1
ATOM 846 C C . LEU A 1 102 ? 14.660 3.881 5.557 1.00 85.69 102 LEU A C 1
ATOM 848 O O . LEU A 1 102 ? 13.466 4.074 5.344 1.00 85.69 102 LEU A O 1
ATOM 852 N N . ASP A 1 103 ? 15.107 3.423 6.728 1.00 88.06 103 ASP A N 1
ATOM 853 C CA . ASP A 1 103 ? 14.226 3.209 7.882 1.00 88.06 103 ASP A CA 1
ATOM 854 C C . ASP A 1 103 ? 13.527 4.504 8.310 1.00 88.06 103 ASP A C 1
ATOM 856 O O . ASP A 1 103 ? 12.319 4.506 8.553 1.00 88.06 103 ASP A O 1
ATOM 860 N N . GLY A 1 104 ? 14.270 5.614 8.353 1.00 87.94 104 GLY A N 1
ATOM 861 C CA . GLY A 1 104 ? 13.725 6.943 8.619 1.00 87.94 104 GLY A CA 1
ATOM 862 C C . GLY A 1 104 ? 12.641 7.342 7.616 1.00 87.94 104 GLY A C 1
ATOM 863 O O . GLY A 1 104 ? 11.560 7.762 8.025 1.00 87.94 104 GLY A O 1
ATOM 864 N N . LEU A 1 105 ? 12.886 7.132 6.320 1.00 91.00 105 LEU A N 1
ATOM 865 C CA . LEU A 1 105 ? 11.936 7.450 5.245 1.00 91.00 105 LEU A CA 1
ATOM 866 C C . LEU A 1 105 ? 10.673 6.573 5.285 1.00 91.00 105 LEU A C 1
ATOM 868 O O . LEU A 1 105 ? 9.565 7.067 5.065 1.00 91.00 105 LEU A O 1
ATOM 872 N N . LEU A 1 106 ? 10.816 5.279 5.589 1.00 92.81 106 LEU A N 1
ATOM 873 C CA . LEU A 1 106 ? 9.680 4.363 5.745 1.00 92.81 106 LEU A CA 1
ATOM 874 C C . LEU A 1 106 ? 8.838 4.717 6.979 1.00 92.81 106 LEU A C 1
ATOM 876 O O . LEU A 1 106 ? 7.608 4.711 6.909 1.00 92.81 106 LEU A O 1
ATOM 880 N N . ASN A 1 107 ? 9.479 5.078 8.092 1.00 90.81 107 ASN A N 1
ATOM 881 C CA . ASN A 1 107 ? 8.782 5.553 9.287 1.00 90.81 107 ASN A CA 1
ATOM 882 C C . ASN A 1 107 ? 8.057 6.881 9.022 1.00 90.81 107 ASN A C 1
ATOM 884 O O . ASN A 1 107 ? 6.897 7.039 9.404 1.00 90.81 107 ASN A O 1
ATOM 888 N N . GLU A 1 108 ? 8.709 7.817 8.328 1.00 91.88 108 GLU A N 1
ATOM 889 C CA . GLU A 1 108 ? 8.116 9.095 7.930 1.00 91.88 108 GLU A CA 1
ATOM 890 C C . GLU A 1 108 ? 6.858 8.889 7.075 1.00 91.88 108 GLU A C 1
ATOM 892 O O . GLU A 1 108 ? 5.832 9.528 7.326 1.00 91.88 108 GLU A O 1
ATOM 897 N N . PHE A 1 109 ? 6.903 7.959 6.114 1.00 93.69 109 PHE A N 1
ATOM 898 C CA . PHE A 1 109 ? 5.751 7.603 5.287 1.00 93.69 109 PHE A CA 1
ATOM 899 C C . PHE A 1 109 ? 4.558 7.120 6.128 1.00 93.69 109 PHE A C 1
ATOM 901 O O . PHE A 1 109 ? 3.437 7.595 5.923 1.00 93.69 109 PHE A O 1
ATOM 908 N N . ILE A 1 110 ? 4.777 6.230 7.104 1.00 89.38 110 ILE A N 1
ATOM 909 C CA . ILE A 1 110 ? 3.701 5.727 7.975 1.00 89.38 110 ILE A CA 1
ATOM 910 C C . ILE A 1 110 ? 3.142 6.833 8.872 1.00 89.38 110 ILE A C 1
ATOM 912 O O . ILE A 1 110 ? 1.923 6.995 8.950 1.00 89.38 110 ILE A O 1
ATOM 916 N N . ILE A 1 111 ? 4.001 7.647 9.489 1.00 87.12 111 ILE A N 1
ATOM 917 C CA . ILE A 1 111 ? 3.570 8.771 10.337 1.00 87.12 111 ILE A CA 1
ATOM 918 C C . ILE A 1 111 ? 2.725 9.761 9.525 1.00 87.12 111 ILE A C 1
ATOM 920 O O . ILE A 1 111 ? 1.649 10.178 9.961 1.00 87.12 111 ILE A O 1
ATOM 924 N N . LYS A 1 112 ? 3.168 10.119 8.313 1.00 89.31 112 LYS A N 1
ATOM 925 C CA . LYS A 1 112 ? 2.407 11.007 7.423 1.00 89.31 112 LYS A CA 1
ATOM 926 C C . LYS A 1 112 ? 1.090 10.381 6.973 1.00 89.31 112 LYS A C 1
ATOM 928 O O . LYS A 1 112 ? 0.087 11.091 6.946 1.00 89.31 112 LYS A O 1
ATOM 933 N N . SER A 1 113 ? 1.078 9.081 6.673 1.00 87.69 113 SER A N 1
ATOM 934 C CA . SER A 1 113 ? -0.134 8.337 6.304 1.00 87.69 113 SER A CA 1
ATOM 935 C C . SER A 1 113 ? -1.186 8.412 7.406 1.00 87.69 113 SER A C 1
ATOM 937 O O . SER A 1 113 ? -2.341 8.732 7.143 1.00 87.69 113 SER A O 1
ATOM 939 N N . GLN A 1 114 ? -0.776 8.215 8.659 1.00 79.31 114 GLN A N 1
ATOM 940 C CA . GLN A 1 114 ? -1.669 8.347 9.809 1.00 79.31 114 GLN A CA 1
ATOM 941 C C . GLN A 1 114 ? -2.135 9.802 10.001 1.00 79.31 114 GLN A C 1
ATOM 943 O O . GLN A 1 114 ? -3.319 10.069 10.205 1.00 79.31 114 GLN A O 1
ATOM 948 N N . GLY A 1 115 ? -1.228 10.771 9.838 1.00 79.19 115 GLY A N 1
ATOM 949 C CA . GLY A 1 115 ? -1.540 12.196 9.963 1.00 79.19 115 GLY A CA 1
ATOM 950 C C . GLY A 1 115 ? -2.550 12.731 8.936 1.00 79.19 115 GLY A C 1
ATOM 951 O O . GLY A 1 115 ? -3.238 13.715 9.222 1.00 79.19 115 GLY A O 1
ATOM 952 N N . ILE A 1 116 ? -2.677 12.104 7.759 1.00 81.50 116 ILE A N 1
ATOM 953 C CA . ILE A 1 116 ? -3.671 12.477 6.735 1.00 81.50 116 ILE A CA 1
ATOM 954 C C . ILE A 1 116 ? -5.093 12.396 7.294 1.00 81.50 116 ILE A C 1
ATOM 956 O O . ILE A 1 116 ? -5.908 13.290 7.047 1.00 81.50 116 ILE A O 1
ATOM 960 N N . PHE A 1 117 ? -5.391 11.351 8.061 1.00 72.00 117 PHE A N 1
ATOM 961 C CA . PHE A 1 117 ? -6.742 11.110 8.558 1.00 72.00 117 PHE A CA 1
ATOM 962 C C . PHE A 1 117 ? -7.102 11.994 9.746 1.00 72.00 117 PHE A C 1
ATOM 964 O O . PHE A 1 117 ? -8.255 12.412 9.856 1.00 72.00 117 PHE A O 1
ATOM 971 N N . ILE A 1 118 ? -6.110 12.352 10.563 1.00 69.38 118 ILE A N 1
ATOM 972 C CA . ILE A 1 118 ? -6.264 13.288 11.681 1.00 69.38 118 ILE A CA 1
ATOM 973 C C . ILE A 1 118 ? -6.565 14.695 11.151 1.00 69.38 118 ILE A C 1
ATOM 975 O O . ILE A 1 118 ? -7.540 15.322 11.561 1.00 69.38 118 ILE A O 1
ATOM 979 N N . LYS A 1 119 ? -5.779 15.178 10.175 1.00 60.78 119 LYS A N 1
ATOM 980 C CA . LYS A 1 119 ? -5.897 16.545 9.633 1.00 60.78 119 LYS A CA 1
ATOM 981 C C . LYS A 1 119 ? -7.245 16.837 8.973 1.00 60.78 119 LYS A C 1
ATOM 983 O O . LYS A 1 119 ? -7.701 17.978 9.016 1.00 60.78 119 LYS A O 1
ATOM 988 N N . LYS A 1 120 ? -7.894 15.832 8.376 1.00 57.75 120 LYS A N 1
ATOM 989 C CA . LYS A 1 120 ? -9.206 15.996 7.727 1.00 57.75 120 LYS A CA 1
ATOM 990 C C . LYS A 1 120 ? -10.372 16.135 8.716 1.00 57.75 120 LYS A C 1
ATOM 992 O O . LYS A 1 120 ? -11.401 16.684 8.335 1.00 57.75 120 LYS A O 1
ATOM 997 N N . ASP A 1 121 ? -10.187 15.739 9.978 1.00 56.62 121 ASP A N 1
ATOM 998 C CA . ASP A 1 121 ? -11.207 15.806 11.038 1.00 56.62 121 ASP A CA 1
ATOM 999 C C . ASP A 1 121 ? -10.960 16.910 12.081 1.00 56.62 121 ASP A C 1
ATOM 1001 O O . ASP A 1 121 ? -11.778 17.106 12.986 1.00 56.62 121 ASP A O 1
ATOM 1005 N N . CYS A 1 122 ? -9.880 17.689 11.931 1.00 44.53 122 CYS A N 1
ATOM 1006 C CA . CYS A 1 122 ? -9.403 18.711 12.874 1.00 44.53 122 CYS A CA 1
ATOM 1007 C C . CYS A 1 122 ? -10.363 19.879 13.174 1.00 44.53 122 CYS A C 1
ATOM 1009 O O . CYS A 1 122 ? -9.960 20.833 13.836 1.00 44.53 122 CYS A O 1
ATOM 1011 N N . SER A 1 123 ? -11.622 19.851 12.738 1.00 48.31 123 SER A N 1
ATOM 1012 C CA . SER A 1 123 ? -12.537 20.956 13.015 1.00 48.31 123 SER A CA 1
ATOM 1013 C C . SER A 1 123 ? -13.369 20.827 14.290 1.00 48.31 123 SER A C 1
ATOM 1015 O O . SER A 1 123 ? -13.948 21.855 14.638 1.00 48.31 123 SER A O 1
ATOM 1017 N N . LYS A 1 124 ? -13.464 19.682 15.016 1.00 46.31 124 LYS A N 1
ATOM 1018 C CA . LYS A 1 124 ? -14.305 19.684 16.247 1.00 46.31 124 LYS A CA 1
ATOM 1019 C C . LYS A 1 124 ? -14.310 18.549 17.281 1.00 46.31 124 LYS A C 1
ATOM 1021 O O . LYS A 1 124 ? -15.134 18.663 18.185 1.00 46.31 124 LYS A O 1
ATOM 1026 N N . ILE A 1 125 ? -13.519 17.473 17.219 1.00 51.72 125 ILE A N 1
ATOM 1027 C CA . ILE A 1 125 ? -13.827 16.325 18.100 1.00 51.72 125 ILE A CA 1
ATOM 1028 C C . ILE A 1 125 ? -12.610 15.814 18.868 1.00 51.72 125 ILE A C 1
ATOM 1030 O O . ILE A 1 125 ? -11.769 15.115 18.316 1.00 51.72 125 ILE A O 1
ATOM 1034 N N . SER A 1 126 ? -12.552 16.119 20.171 1.00 55.84 126 SER A N 1
ATOM 1035 C CA . SER A 1 126 ? -11.759 15.341 21.127 1.00 55.84 126 SER A CA 1
ATOM 1036 C C . SER A 1 126 ? -12.448 13.988 21.305 1.00 55.84 126 SER A C 1
ATOM 1038 O O . SER A 1 126 ? -13.277 13.787 22.197 1.00 55.84 126 SER A O 1
ATOM 1040 N N . PHE A 1 127 ? -12.200 13.083 20.367 1.00 69.75 127 PHE A N 1
ATOM 1041 C CA . PHE A 1 127 ? -12.676 11.717 20.461 1.00 69.75 127 PHE A CA 1
ATOM 1042 C C . PHE A 1 127 ? -11.847 10.983 21.508 1.00 69.75 127 PHE A C 1
ATOM 1044 O O . PHE A 1 127 ? -10.662 10.758 21.311 1.00 69.75 127 PHE A O 1
ATOM 1051 N N . VAL A 1 128 ? -12.477 10.616 22.619 1.00 80.00 128 VAL A N 1
ATOM 1052 C CA . VAL A 1 128 ? -11.928 9.655 23.578 1.00 80.00 128 VAL A CA 1
ATOM 1053 C C . VAL A 1 128 ? -12.931 8.517 23.675 1.00 80.00 128 VAL A C 1
ATOM 1055 O O . VAL A 1 128 ? -14.144 8.758 23.767 1.00 80.00 128 VAL A O 1
ATOM 1058 N N . LEU A 1 129 ? -12.433 7.291 23.562 1.00 83.88 129 LEU A N 1
ATOM 1059 C CA . LEU A 1 129 ? -13.230 6.086 23.750 1.00 83.88 129 LEU A CA 1
ATOM 1060 C C . LEU A 1 129 ? -13.255 5.733 25.235 1.00 83.88 129 LEU A C 1
ATOM 1062 O O . LEU A 1 129 ? -12.241 5.856 25.921 1.00 83.88 129 LEU A O 1
ATOM 1066 N N . SER A 1 130 ? -14.419 5.335 25.744 1.00 87.50 130 SER A N 1
ATOM 1067 C CA . SER A 1 130 ? -14.511 4.798 27.103 1.00 87.50 130 SER A CA 1
ATOM 1068 C C . SER A 1 130 ? -13.843 3.421 27.185 1.00 87.50 130 SER A C 1
ATOM 1070 O O . SER A 1 130 ? -13.682 2.742 26.173 1.00 87.50 130 SER A O 1
ATOM 1072 N N . LEU A 1 131 ? -13.498 2.969 28.395 1.00 85.25 131 LEU A N 1
ATOM 1073 C CA . LEU A 1 131 ? -12.978 1.609 28.604 1.00 85.25 131 LEU A CA 1
ATOM 1074 C C . LEU A 1 131 ? -13.943 0.539 28.072 1.00 85.25 131 LEU A C 1
ATOM 1076 O O . LEU A 1 131 ? -13.511 -0.417 27.443 1.00 85.25 131 LEU A O 1
ATOM 1080 N N . GLU A 1 132 ? -15.250 0.736 28.251 1.00 84.50 132 GLU A N 1
ATOM 1081 C CA . GLU A 1 132 ? -16.282 -0.162 27.716 1.00 84.50 132 GLU A CA 1
ATOM 1082 C C . GLU A 1 132 ? -16.286 -0.191 26.179 1.00 84.50 132 GLU A C 1
ATOM 1084 O O . GLU A 1 132 ? -16.441 -1.250 25.577 1.00 84.50 132 GLU A O 1
ATOM 1089 N N . GLU A 1 133 ? -16.085 0.959 25.527 1.00 87.44 133 GLU A N 1
ATOM 1090 C CA . GLU A 1 133 ? -15.971 1.048 24.068 1.00 87.44 133 GLU A CA 1
ATOM 1091 C C . GLU A 1 133 ? -14.698 0.366 23.555 1.00 87.44 133 GLU A C 1
ATOM 1093 O O . GLU A 1 133 ? -14.745 -0.310 22.525 1.00 87.44 133 GLU A O 1
ATOM 1098 N N . ILE A 1 134 ? -13.582 0.515 24.277 1.00 86.75 134 ILE A N 1
ATOM 1099 C CA . ILE A 1 134 ? -12.303 -0.140 23.974 1.00 86.75 134 ILE A CA 1
ATOM 1100 C C . ILE A 1 134 ? -12.455 -1.659 24.085 1.00 86.75 134 ILE A C 1
ATOM 1102 O O . ILE A 1 134 ? -12.155 -2.365 23.124 1.00 86.75 134 ILE A O 1
ATOM 1106 N N . GLU A 1 135 ? -12.976 -2.159 25.208 1.00 82.75 135 GLU A N 1
ATOM 1107 C CA . GLU A 1 135 ? -13.189 -3.594 25.436 1.00 82.75 135 GLU A CA 1
ATOM 1108 C C . GLU A 1 135 ? -14.176 -4.190 24.427 1.00 82.75 135 GLU A C 1
ATOM 1110 O O . GLU A 1 135 ? -13.923 -5.262 23.881 1.00 82.75 135 GLU A O 1
ATOM 1115 N N . TYR A 1 136 ? -15.253 -3.474 24.081 1.00 82.81 136 TYR A N 1
ATOM 1116 C CA . TYR A 1 136 ? -16.171 -3.911 23.028 1.00 82.81 136 TYR A CA 1
ATOM 1117 C C . TYR A 1 136 ? -15.475 -4.019 21.665 1.00 82.81 136 TYR A C 1
ATOM 1119 O O . TYR A 1 136 ? -15.631 -5.020 20.961 1.00 82.81 136 TYR A O 1
ATOM 1127 N N . CYS A 1 137 ? -14.686 -3.007 21.287 1.00 82.19 137 CYS A N 1
ATOM 1128 C CA . CYS A 1 137 ? -13.932 -3.041 20.037 1.00 82.19 137 CYS A CA 1
ATOM 1129 C C . CYS A 1 137 ? -12.939 -4.207 20.032 1.00 82.19 137 CYS A C 1
ATOM 1131 O O . CYS A 1 137 ? -12.874 -4.949 19.051 1.00 82.19 137 CYS A O 1
ATOM 1133 N N . LYS A 1 138 ? -12.202 -4.388 21.132 1.00 78.50 138 LYS A N 1
ATOM 1134 C CA . LYS A 1 138 ? -11.227 -5.463 21.313 1.00 78.50 138 LYS A CA 1
ATOM 1135 C C . LYS A 1 138 ? -11.896 -6.826 21.175 1.00 78.50 138 LYS A C 1
ATOM 1137 O O . LYS A 1 138 ? -11.479 -7.622 20.341 1.00 78.50 138 LYS A O 1
ATOM 1142 N N . HIS A 1 139 ? -12.986 -7.058 21.902 1.00 75.00 139 HIS A N 1
ATOM 1143 C CA . HIS A 1 139 ? -13.766 -8.292 21.837 1.00 75.00 139 HIS A CA 1
ATOM 1144 C C . HIS A 1 139 ? -14.261 -8.588 20.415 1.00 75.00 139 HIS A C 1
ATOM 1146 O O . HIS A 1 139 ? -14.140 -9.713 19.936 1.00 75.00 139 HIS A O 1
ATOM 1152 N N . ARG A 1 140 ? -14.784 -7.585 19.696 1.00 74.62 140 ARG A N 1
ATOM 1153 C CA . ARG A 1 140 ? -15.251 -7.757 18.310 1.00 74.62 140 ARG A CA 1
ATOM 1154 C C . ARG A 1 140 ? -14.122 -8.073 17.330 1.00 74.62 140 ARG A C 1
ATOM 1156 O O . ARG A 1 140 ? -14.346 -8.871 16.421 1.00 74.62 140 ARG A O 1
ATOM 1163 N N . VAL A 1 141 ? -12.940 -7.480 17.506 1.00 71.38 141 VAL A N 1
ATOM 1164 C CA . VAL A 1 141 ? -11.750 -7.830 16.718 1.00 71.38 141 VAL A CA 1
ATOM 1165 C C . VAL A 1 141 ? -11.333 -9.263 17.050 1.00 71.38 141 VAL A C 1
ATOM 1167 O O . VAL A 1 141 ? -11.416 -10.106 16.168 1.00 71.38 141 VAL A O 1
ATOM 1170 N N . PHE A 1 142 ? -11.021 -9.582 18.313 1.00 65.75 142 PHE A N 1
ATOM 1171 C CA . PHE A 1 142 ? -10.531 -10.902 18.742 1.00 65.75 142 PHE A CA 1
ATOM 1172 C C . PHE A 1 142 ? -11.479 -12.073 18.43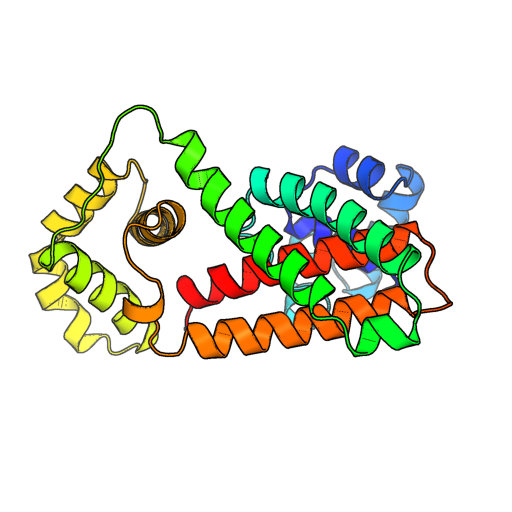4 1.00 65.75 142 PHE A C 1
ATOM 1174 O O . PHE A 1 142 ? -11.006 -13.125 18.010 1.00 65.75 142 PHE A O 1
ATOM 1181 N N . HIS A 1 143 ? -12.798 -11.929 18.600 1.00 62.56 143 HIS A N 1
ATOM 1182 C CA . HIS A 1 143 ? -13.734 -13.009 18.251 1.00 62.56 143 HIS A CA 1
ATOM 1183 C C . HIS A 1 143 ? -13.861 -13.221 16.740 1.00 62.56 143 HIS A C 1
ATOM 1185 O O . HIS A 1 143 ? -14.041 -14.359 16.310 1.00 62.56 143 HIS A O 1
ATOM 1191 N N . SER A 1 144 ? -13.684 -12.172 15.928 1.00 54.78 144 SER A N 1
ATOM 1192 C CA . SER A 1 144 ? -13.555 -12.341 14.473 1.00 54.78 144 SER A CA 1
ATOM 1193 C C . SER A 1 144 ? -12.309 -13.163 14.104 1.00 54.78 144 SER A C 1
ATOM 1195 O O . SER A 1 144 ? -12.289 -13.774 13.042 1.00 54.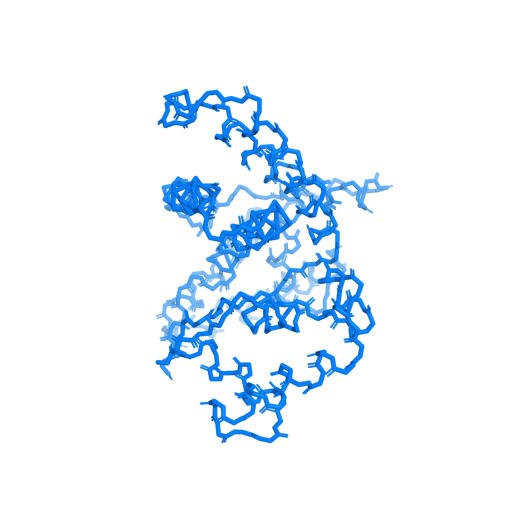78 144 SER A O 1
ATOM 1197 N N . LEU A 1 145 ? -11.298 -13.223 14.985 1.00 50.56 145 LEU A N 1
ATOM 1198 C CA . LEU A 1 145 ? -10.072 -14.016 14.802 1.00 50.56 145 LEU A CA 1
ATOM 1199 C C . LEU A 1 145 ? -10.205 -15.479 15.234 1.00 50.56 145 LEU A C 1
ATOM 1201 O O . LEU A 1 145 ? -9.383 -16.296 14.835 1.00 50.56 145 LEU A O 1
ATOM 1205 N N . ARG A 1 146 ? -11.166 -15.819 16.107 1.00 50.50 146 ARG A N 1
ATOM 1206 C CA . ARG A 1 146 ? -11.192 -17.129 16.787 1.00 50.50 146 ARG A CA 1
ATOM 1207 C C . ARG A 1 146 ? -12.335 -18.066 16.402 1.00 50.50 146 ARG A C 1
ATOM 1209 O O . ARG A 1 146 ? -12.331 -19.187 16.885 1.00 50.50 146 ARG A O 1
ATOM 1216 N N . CYS A 1 147 ? -13.259 -17.679 15.520 1.00 46.31 147 CYS A N 1
ATOM 1217 C CA . CYS A 1 147 ? -14.316 -18.556 14.975 1.00 46.31 147 CYS A CA 1
ATOM 1218 C C . CYS A 1 147 ? -15.128 -19.402 15.991 1.00 46.31 147 CYS A C 1
ATOM 1220 O O . CYS A 1 147 ? -15.835 -20.315 15.569 1.00 46.31 147 CYS A O 1
ATOM 1222 N N . ASP A 1 148 ? -15.110 -19.103 17.294 1.00 48.91 148 ASP A N 1
ATOM 1223 C CA . ASP A 1 148 ? -15.989 -19.759 18.267 1.00 48.91 148 ASP A CA 1
ATOM 1224 C C . ASP A 1 148 ? -17.348 -19.049 18.281 1.00 48.91 148 ASP A C 1
ATOM 1226 O O . ASP A 1 148 ? -17.552 -18.008 18.911 1.00 48.91 148 ASP A O 1
ATOM 1230 N N . LEU A 1 149 ? -18.282 -19.606 17.509 1.00 50.78 149 LEU A N 1
ATOM 1231 C CA . LEU A 1 149 ? -19.624 -19.063 17.273 1.00 50.78 149 LEU A CA 1
ATOM 1232 C C . LEU A 1 149 ? -20.540 -19.132 18.508 1.00 50.78 149 LEU A C 1
ATOM 1234 O O . LEU A 1 149 ? -21.535 -18.415 18.554 1.00 50.78 149 LEU A O 1
ATOM 1238 N N . SER A 1 150 ? -20.236 -19.964 19.511 1.00 51.22 150 SER A N 1
ATOM 1239 C CA . SER A 1 150 ? -21.123 -20.182 20.667 1.00 51.22 150 SER A CA 1
ATOM 1240 C C . SER A 1 150 ? -21.043 -19.097 21.745 1.00 51.22 150 SER A C 1
ATOM 1242 O O . SER A 1 150 ? -22.024 -18.883 22.448 1.00 51.22 150 SER A O 1
ATOM 1244 N N . GLU A 1 151 ? -19.919 -18.383 21.867 1.00 48.53 151 GLU A N 1
ATOM 1245 C CA . GLU A 1 151 ? -19.783 -17.220 22.771 1.00 48.53 151 GLU A CA 1
ATOM 1246 C C . GLU A 1 151 ? -20.191 -15.895 22.100 1.00 48.53 151 GLU A C 1
ATOM 1248 O O . GLU A 1 151 ? -20.275 -14.852 22.748 1.00 48.53 151 GLU A O 1
ATOM 1253 N N . PHE A 1 152 ? -20.468 -15.930 20.792 1.00 50.72 152 PHE A N 1
ATOM 1254 C CA . PHE A 1 152 ? -20.758 -14.752 19.976 1.00 50.72 152 PHE A CA 1
ATOM 1255 C C . PHE A 1 152 ? -22.097 -14.079 20.333 1.00 50.72 152 PHE A C 1
ATOM 1257 O O . PHE A 1 152 ? -22.247 -12.874 20.132 1.00 50.72 152 PHE A O 1
ATOM 1264 N N . ASP A 1 153 ? -23.068 -14.828 20.867 1.00 53.19 153 ASP A N 1
ATOM 1265 C CA . ASP A 1 153 ? -24.467 -14.384 20.894 1.00 53.19 153 ASP A CA 1
ATOM 1266 C C . ASP A 1 153 ? -24.820 -13.471 22.086 1.00 53.19 153 ASP A C 1
ATOM 1268 O O . ASP A 1 153 ? -25.380 -12.394 21.883 1.00 53.19 153 ASP A O 1
ATOM 1272 N N . GLU A 1 154 ? -24.470 -13.799 23.336 1.00 51.69 154 GLU A N 1
ATOM 1273 C CA . GLU A 1 154 ? -25.009 -13.042 24.485 1.00 51.69 154 GLU A CA 1
ATOM 1274 C C . GLU A 1 154 ? -24.300 -11.700 24.758 1.00 51.69 154 GLU A C 1
ATOM 1276 O O . GLU A 1 154 ? -24.974 -10.695 25.006 1.00 51.69 154 GLU A O 1
ATOM 1281 N N . SER A 1 155 ? -22.964 -11.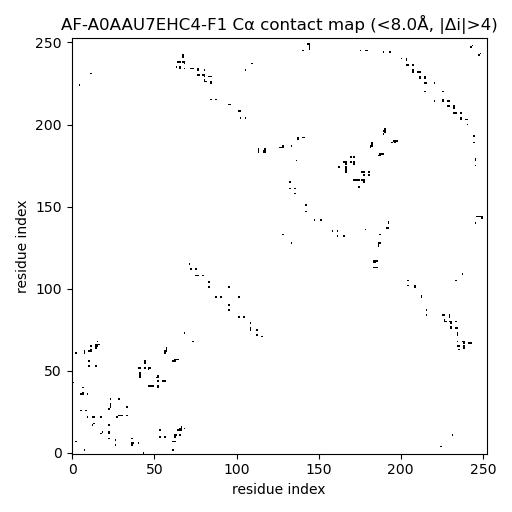613 24.679 1.00 55.94 155 SER A N 1
ATOM 1282 C CA . SER A 1 155 ? -22.245 -10.367 25.026 1.00 55.94 155 SER A CA 1
ATOM 1283 C C . SER A 1 155 ? -22.384 -9.273 23.951 1.00 55.94 155 SER A C 1
ATOM 1285 O O . SER A 1 155 ? -22.461 -8.082 24.276 1.00 55.94 155 SER A O 1
ATOM 1287 N N . ILE A 1 156 ? -22.486 -9.659 22.670 1.00 56.84 156 ILE A N 1
ATOM 1288 C CA . ILE A 1 156 ? -22.606 -8.732 21.533 1.00 56.84 156 ILE A CA 1
ATOM 1289 C C . ILE A 1 156 ? -24.049 -8.241 21.368 1.00 56.84 156 ILE A C 1
ATOM 1291 O O . ILE A 1 156 ? -24.250 -7.032 21.204 1.00 56.84 156 ILE A O 1
ATOM 1295 N N . LEU A 1 157 ? -25.059 -9.122 21.479 1.00 56.16 157 LEU A N 1
ATOM 1296 C CA . LEU A 1 157 ? -26.473 -8.707 21.460 1.00 56.16 157 LEU A CA 1
ATOM 1297 C C . LEU A 1 157 ? -26.767 -7.692 22.573 1.00 56.16 157 LEU A C 1
ATOM 1299 O O . LEU A 1 157 ? -27.490 -6.715 22.353 1.00 56.16 157 LEU A O 1
ATOM 1303 N N . THR A 1 158 ? -26.135 -7.861 23.738 1.00 56.12 158 THR A N 1
ATOM 1304 C CA . THR A 1 158 ? -26.293 -6.956 24.885 1.00 56.12 158 THR A CA 1
ATOM 1305 C C . THR A 1 158 ? -25.645 -5.581 24.648 1.00 56.12 158 THR A C 1
ATOM 1307 O O . THR A 1 158 ? -26.131 -4.568 25.160 1.00 56.12 158 THR A O 1
ATOM 1310 N N . ASN A 1 159 ? -24.620 -5.498 23.789 1.00 68.50 159 ASN A N 1
ATOM 1311 C CA . ASN A 1 159 ? -23.820 -4.287 23.563 1.00 68.50 159 ASN A CA 1
ATOM 1312 C C . ASN A 1 159 ? -24.064 -3.580 22.220 1.00 68.50 159 ASN A C 1
ATOM 1314 O O . ASN A 1 159 ? -23.346 -2.647 21.858 1.00 68.50 159 ASN A O 1
ATOM 1318 N N . PHE A 1 160 ? -25.154 -3.904 21.521 1.00 76.81 160 PHE A N 1
ATOM 1319 C CA . PHE A 1 160 ? -25.547 -3.230 20.274 1.00 76.81 160 PHE A CA 1
ATOM 1320 C C . PHE A 1 160 ? -25.724 -1.701 20.415 1.00 76.81 160 PHE A C 1
ATOM 1322 O O . PHE A 1 160 ? -25.629 -0.945 19.444 1.00 76.81 160 PHE A O 1
ATOM 1329 N N . LYS A 1 161 ? -25.962 -1.216 21.642 1.00 81.62 161 LYS A N 1
ATOM 1330 C CA . LYS A 1 161 ? -25.985 0.218 21.967 1.00 81.62 161 LYS A CA 1
ATOM 1331 C C . LYS A 1 161 ? -24.608 0.874 21.805 1.00 81.62 161 LYS A C 1
ATOM 1333 O O . LYS A 1 161 ? -24.558 1.985 21.279 1.00 81.62 161 LYS A O 1
ATOM 1338 N N . ILE A 1 162 ? -23.530 0.192 22.204 1.00 84.50 162 ILE A N 1
ATOM 1339 C CA . ILE A 1 162 ? -22.145 0.663 22.052 1.00 84.50 162 ILE A CA 1
ATOM 1340 C C . ILE A 1 162 ? -21.814 0.783 20.565 1.00 84.50 162 ILE A C 1
ATOM 1342 O O . ILE A 1 162 ? -21.395 1.843 20.110 1.00 84.50 162 ILE A O 1
ATOM 1346 N N . GLU A 1 163 ? -22.114 -0.251 19.774 1.00 85.75 163 GLU A N 1
ATOM 1347 C CA . GLU A 1 163 ? -21.899 -0.227 18.323 1.00 85.75 163 GLU A CA 1
ATOM 1348 C C . GLU A 1 163 ? -22.632 0.936 17.644 1.00 85.75 163 GLU A C 1
ATOM 1350 O O . GLU A 1 163 ? -22.019 1.721 16.921 1.00 85.75 163 GLU A O 1
ATOM 1355 N N . LYS A 1 164 ? -23.932 1.106 17.917 1.00 86.50 164 LYS A N 1
ATOM 1356 C CA . LYS A 1 164 ? -24.715 2.221 17.363 1.00 86.50 164 LYS A CA 1
ATOM 1357 C C . LYS A 1 164 ? -24.170 3.585 17.784 1.00 86.50 164 LYS A C 1
ATOM 1359 O O . LYS A 1 164 ? -24.174 4.515 16.974 1.00 86.50 164 LYS A O 1
ATOM 1364 N N . ALA A 1 165 ? -23.721 3.718 19.032 1.00 87.00 165 ALA A N 1
ATOM 1365 C CA . ALA A 1 165 ? -23.111 4.946 19.525 1.00 87.00 165 ALA A CA 1
ATOM 1366 C C . ALA A 1 165 ? -21.801 5.244 18.783 1.00 87.00 165 ALA A C 1
ATOM 1368 O O . ALA A 1 165 ? -21.639 6.359 18.289 1.00 87.00 165 ALA A O 1
ATOM 1369 N N . LEU A 1 166 ? -20.921 4.252 18.624 1.00 88.12 166 LEU A N 1
ATOM 1370 C CA . LEU A 1 166 ? -19.661 4.381 17.891 1.00 88.12 166 LEU A CA 1
ATOM 1371 C C . LEU A 1 166 ? -19.886 4.717 16.413 1.00 88.12 166 LEU A C 1
ATOM 1373 O O . LEU A 1 166 ? -19.313 5.689 15.930 1.00 88.12 166 LEU A O 1
ATOM 1377 N N . ILE A 1 167 ? -20.777 3.997 15.721 1.00 86.88 167 ILE A N 1
ATOM 1378 C CA . ILE A 1 167 ? -21.161 4.254 14.319 1.00 86.88 167 ILE A CA 1
ATOM 1379 C C . ILE A 1 167 ? -21.625 5.705 14.148 1.00 86.88 167 ILE A C 1
ATOM 1381 O O . ILE A 1 167 ? -21.131 6.429 13.280 1.00 86.88 167 ILE A O 1
ATOM 1385 N N . ARG A 1 168 ? -22.541 6.162 15.014 1.00 86.88 168 ARG A N 1
ATOM 1386 C CA . ARG A 1 168 ? -23.083 7.525 14.964 1.00 86.88 168 ARG A CA 1
ATOM 1387 C C . ARG A 1 168 ? -22.024 8.576 15.274 1.00 86.88 168 ARG A C 1
ATOM 1389 O O . ARG A 1 168 ? -21.971 9.598 14.591 1.00 86.88 168 ARG A O 1
ATOM 1396 N N . ARG A 1 169 ? -21.221 8.358 16.317 1.00 86.81 169 ARG A N 1
ATOM 1397 C CA . ARG A 1 169 ? -20.190 9.305 16.747 1.00 86.81 169 ARG A CA 1
ATOM 1398 C C . ARG A 1 169 ? -19.110 9.431 15.664 1.00 86.81 169 ARG A C 1
ATOM 1400 O O . ARG A 1 169 ? -18.836 10.543 15.221 1.00 86.81 169 ARG A O 1
ATOM 1407 N N . LEU A 1 170 ? -18.566 8.311 15.194 1.00 83.38 170 LEU A N 1
ATOM 1408 C CA . LEU A 1 170 ? -17.498 8.259 14.188 1.00 83.38 170 LEU A CA 1
ATOM 1409 C C . LEU A 1 170 ? -17.990 8.534 12.757 1.00 83.38 170 LEU A C 1
ATOM 1411 O O . LEU A 1 170 ? -17.167 8.656 11.855 1.00 83.38 170 LEU A O 1
ATOM 1415 N N . LYS A 1 171 ? -19.310 8.670 12.556 1.00 85.06 171 LYS A N 1
ATOM 1416 C CA . LYS A 1 171 ? -19.964 8.945 11.264 1.00 85.06 171 LYS A CA 1
ATOM 1417 C C . LYS A 1 171 ? -19.605 7.916 10.194 1.00 85.06 171 LYS A C 1
ATOM 1419 O O . LYS A 1 171 ? -19.259 8.257 9.065 1.00 85.06 171 LYS A O 1
ATOM 1424 N N . VAL A 1 172 ? -19.696 6.649 10.569 1.00 82.62 172 VAL A N 1
ATOM 1425 C CA . VAL A 1 172 ? -19.421 5.513 9.690 1.00 82.62 172 VAL A CA 1
ATOM 1426 C C . VAL A 1 172 ? -20.674 4.674 9.486 1.00 82.62 172 VAL A C 1
ATOM 1428 O O . VAL A 1 172 ? -21.644 4.821 10.220 1.00 82.62 172 VAL A O 1
ATOM 1431 N N . ASN A 1 173 ? -20.668 3.797 8.482 1.00 80.19 173 ASN A N 1
ATOM 1432 C CA . ASN A 1 173 ? -21.876 3.070 8.068 1.00 80.19 173 ASN A CA 1
ATOM 1433 C C . ASN A 1 173 ? -22.034 1.692 8.728 1.00 80.19 173 ASN A C 1
ATOM 1435 O O . ASN A 1 173 ? -23.105 1.100 8.659 1.00 80.19 173 ASN A O 1
ATOM 1439 N N . ASN A 1 174 ? -20.969 1.150 9.322 1.00 78.62 174 ASN A N 1
ATOM 1440 C CA . ASN A 1 174 ? -20.959 -0.174 9.942 1.00 78.62 174 ASN A CA 1
ATOM 1441 C C . ASN A 1 174 ? -19.796 -0.296 10.939 1.00 78.62 174 ASN A C 1
ATOM 1443 O O . ASN A 1 174 ? -18.941 0.589 11.021 1.00 78.62 174 ASN A O 1
ATOM 1447 N N . PHE A 1 175 ? -19.757 -1.406 11.674 1.00 77.81 175 PHE A N 1
ATOM 1448 C CA . PHE A 1 175 ? -18.732 -1.658 12.681 1.00 77.81 175 PHE A CA 1
ATOM 1449 C C . PHE A 1 175 ? -17.315 -1.875 12.112 1.00 77.81 175 PHE A C 1
ATOM 1451 O O . PHE A 1 175 ? -16.347 -1.427 12.717 1.00 77.81 175 PHE A O 1
ATOM 1458 N N . PHE A 1 176 ? -17.153 -2.479 10.931 1.00 73.81 176 PHE A N 1
ATOM 1459 C CA . PHE A 1 176 ? -15.825 -2.578 10.299 1.00 73.81 176 PHE A CA 1
ATOM 1460 C C . PHE A 1 176 ? -15.214 -1.190 10.078 1.00 73.81 176 PHE A C 1
ATOM 1462 O O . PHE A 1 176 ? -14.054 -0.933 10.398 1.00 73.81 176 PHE A O 1
ATOM 1469 N N . ASN A 1 177 ? -16.046 -0.251 9.631 1.00 75.19 177 ASN A N 1
ATOM 1470 C CA . ASN A 1 177 ? -15.657 1.139 9.481 1.00 75.19 177 ASN A CA 1
ATOM 1471 C C . ASN A 1 177 ? -15.447 1.844 10.834 1.00 75.19 177 ASN A C 1
ATOM 1473 O O . ASN A 1 177 ? -14.683 2.803 10.878 1.00 75.19 177 ASN A O 1
ATOM 1477 N N . VAL A 1 178 ? -16.061 1.378 11.934 1.00 82.56 178 VAL A N 1
ATOM 1478 C CA . VAL A 1 178 ? -15.742 1.852 13.297 1.00 82.56 178 VAL A CA 1
ATOM 1479 C C . VAL A 1 178 ? -14.294 1.521 13.627 1.00 82.56 178 VAL A C 1
ATOM 1481 O O . VAL A 1 178 ? -13.534 2.446 13.889 1.00 82.56 178 VAL A O 1
ATOM 1484 N N . ILE A 1 179 ? -13.889 0.249 13.544 1.00 81.31 179 ILE A N 1
ATOM 1485 C CA . ILE A 1 179 ? -12.506 -0.172 13.834 1.00 81.31 179 ILE A CA 1
ATOM 1486 C C . ILE A 1 179 ? -11.517 0.592 12.953 1.00 81.31 179 ILE A C 1
ATOM 1488 O O . ILE A 1 179 ? -10.528 1.141 13.438 1.00 81.31 179 ILE A O 1
ATOM 1492 N N . ARG A 1 180 ? -11.847 0.737 11.667 1.00 78.75 180 ARG A N 1
ATOM 1493 C CA . ARG A 1 180 ? -11.034 1.516 10.734 1.00 78.75 180 ARG A CA 1
ATOM 1494 C C . ARG A 1 180 ? -10.885 2.959 11.169 1.00 78.75 180 ARG A C 1
ATOM 1496 O O . ARG A 1 180 ? -9.776 3.485 11.210 1.00 78.75 180 ARG A O 1
ATOM 1503 N N . ARG A 1 181 ? -11.989 3.596 11.549 1.00 79.44 181 ARG A N 1
ATOM 1504 C CA . ARG A 1 181 ? -11.968 4.991 11.967 1.00 79.44 181 ARG A CA 1
ATOM 1505 C C . ARG A 1 181 ? -11.237 5.197 13.293 1.00 79.44 181 ARG A C 1
ATOM 1507 O O . ARG A 1 181 ? -10.582 6.221 13.447 1.00 79.44 181 ARG A O 1
ATOM 1514 N N . VAL A 1 182 ? -11.292 4.227 14.206 1.00 82.38 182 VAL A N 1
ATOM 1515 C CA . VAL A 1 182 ? -10.525 4.223 15.463 1.00 82.38 182 VAL A CA 1
ATOM 1516 C C . VAL A 1 182 ? -9.020 4.261 15.193 1.00 82.38 182 VAL A C 1
ATOM 1518 O O . VAL A 1 182 ? -8.330 5.102 15.771 1.00 82.38 182 VAL A O 1
ATOM 1521 N N . PHE A 1 183 ? -8.513 3.422 14.284 1.00 78.62 183 PHE A N 1
ATOM 1522 C CA . PHE A 1 183 ? -7.086 3.406 13.941 1.00 78.62 183 PHE A CA 1
ATOM 1523 C C . PHE A 1 183 ? -6.648 4.617 13.117 1.00 78.62 183 PHE A C 1
ATOM 1525 O O . PHE A 1 183 ? -5.578 5.171 13.373 1.00 78.62 183 PHE A O 1
ATOM 1532 N N . GLU A 1 184 ? -7.474 5.056 12.165 1.00 77.50 184 GLU A N 1
ATOM 1533 C CA . GLU A 1 184 ? -7.225 6.256 11.360 1.00 77.50 184 GLU A CA 1
ATOM 1534 C C . GLU A 1 184 ? -7.112 7.518 12.219 1.00 77.50 184 GLU A C 1
ATOM 1536 O O . GLU A 1 184 ? -6.273 8.377 11.960 1.00 77.50 184 GLU A O 1
ATOM 1541 N N . LEU A 1 185 ? -7.954 7.628 13.247 1.00 78.06 185 LEU A N 1
ATOM 1542 C CA . LEU A 1 185 ? -7.946 8.748 14.184 1.00 78.06 185 LEU A CA 1
ATOM 1543 C C . LEU A 1 185 ? -6.973 8.549 15.354 1.00 78.06 185 LEU A C 1
ATOM 1545 O O . LEU A 1 185 ? -6.911 9.419 16.218 1.00 78.06 185 LEU A O 1
ATOM 1549 N N . GLN A 1 186 ? -6.227 7.437 15.385 1.00 76.44 186 GLN A N 1
ATOM 1550 C CA . GLN A 1 186 ? -5.303 7.085 16.470 1.00 76.44 186 GLN A CA 1
ATOM 1551 C C . GLN A 1 186 ? -5.958 7.162 17.865 1.00 76.44 186 GLN A C 1
ATOM 1553 O O . GLN A 1 186 ? -5.344 7.619 18.824 1.00 76.44 186 GLN A O 1
ATOM 1558 N N . LEU A 1 187 ? -7.223 6.741 17.991 1.00 78.69 187 LEU A N 1
ATOM 1559 C CA . LEU A 1 187 ? -7.953 6.846 19.266 1.00 78.69 187 LEU A CA 1
ATOM 1560 C C . LEU A 1 187 ? -7.470 5.842 20.314 1.00 78.69 187 LEU A C 1
ATOM 1562 O O . LEU A 1 187 ? -7.744 6.013 21.500 1.00 78.69 187 LEU A O 1
ATOM 1566 N N . ILE A 1 188 ? -6.814 4.774 19.862 1.00 77.38 188 ILE A N 1
ATOM 1567 C CA . ILE A 1 188 ? -6.238 3.712 20.680 1.00 77.38 188 ILE A CA 1
ATOM 1568 C C . ILE A 1 188 ? -4.944 3.264 19.995 1.00 77.38 188 ILE A C 1
ATOM 1570 O O . ILE A 1 188 ? -4.865 3.235 18.759 1.00 77.38 188 ILE A O 1
ATOM 1574 N N . GLU A 1 189 ? -3.939 2.916 20.793 1.00 75.19 189 GLU A N 1
ATOM 1575 C CA . GLU A 1 189 ? -2.709 2.297 20.307 1.00 75.19 189 GLU A CA 1
ATOM 1576 C C . GLU A 1 189 ? -3.005 0.907 19.712 1.00 75.19 189 GLU A C 1
ATOM 1578 O O . GLU A 1 189 ? -3.927 0.198 20.121 1.00 75.19 189 GLU A O 1
ATOM 1583 N N . LYS A 1 190 ? -2.287 0.539 18.649 1.00 74.88 190 LYS A N 1
ATOM 1584 C CA . LYS A 1 190 ? -2.607 -0.660 17.852 1.00 74.88 190 LYS A CA 1
ATOM 1585 C C . LYS A 1 190 ? -2.234 -1.963 18.567 1.00 74.88 190 LYS A C 1
ATOM 1587 O O . LYS A 1 190 ? -2.899 -2.977 18.376 1.00 74.88 190 LYS A O 1
ATOM 1592 N N . ASP A 1 191 ? -1.220 -1.911 19.418 1.00 77.38 191 ASP A N 1
ATOM 1593 C CA . ASP A 1 191 ? -0.761 -2.987 20.299 1.00 77.38 191 ASP A CA 1
ATOM 1594 C C . ASP A 1 191 ? -1.809 -3.405 21.348 1.00 77.38 191 ASP A C 1
ATOM 1596 O O . ASP A 1 191 ? -1.879 -4.572 21.728 1.00 77.38 191 ASP A O 1
ATOM 1600 N N . ILE A 1 192 ? -2.715 -2.500 21.737 1.00 76.88 192 ILE A N 1
ATOM 1601 C CA . ILE A 1 192 ? -3.865 -2.823 22.602 1.00 76.88 192 ILE A CA 1
ATOM 1602 C C . ILE A 1 192 ? -4.793 -3.864 21.944 1.00 76.88 192 ILE A C 1
ATOM 1604 O O . ILE A 1 192 ? -5.411 -4.680 22.639 1.00 76.88 192 ILE A O 1
ATOM 1608 N N . PHE A 1 193 ? -4.891 -3.848 20.609 1.00 72.12 193 PHE A N 1
ATOM 1609 C CA . PHE A 1 193 ? -5.699 -4.789 19.825 1.00 72.12 193 PHE A CA 1
ATOM 1610 C C . PHE A 1 193 ? -4.904 -5.990 19.323 1.00 72.12 193 PHE A C 1
ATOM 1612 O O . PHE A 1 193 ? -5.443 -7.091 19.273 1.00 72.12 193 PHE A O 1
ATOM 1619 N N . VAL A 1 194 ? -3.648 -5.778 18.937 1.00 75.31 194 VAL A N 1
ATOM 1620 C CA . VAL A 1 194 ? -2.766 -6.801 18.373 1.00 75.31 194 VAL A CA 1
ATOM 1621 C C . VAL A 1 194 ? -1.457 -6.767 19.167 1.00 75.31 194 VAL A C 1
ATOM 1623 O O . VAL A 1 194 ? -0.581 -5.978 18.823 1.00 75.31 194 VAL A O 1
ATOM 1626 N N . PRO A 1 195 ? -1.306 -7.576 20.232 1.00 78.00 195 PRO A N 1
ATOM 1627 C CA . PRO A 1 195 ? -0.153 -7.503 21.135 1.00 78.00 195 PRO A CA 1
ATOM 1628 C C . PRO A 1 195 ? 1.209 -7.601 20.431 1.00 78.00 195 PRO A C 1
ATOM 1630 O O . PRO A 1 195 ? 2.177 -6.983 20.859 1.00 78.00 195 PRO A O 1
ATOM 1633 N N . GLU A 1 196 ? 1.282 -8.331 19.318 1.00 80.00 196 GLU A N 1
ATOM 1634 C CA . GLU A 1 196 ? 2.493 -8.519 18.514 1.00 80.00 196 GLU A CA 1
ATOM 1635 C C . GLU A 1 196 ? 2.687 -7.441 17.424 1.00 80.00 196 GLU A C 1
ATOM 1637 O O . GLU A 1 196 ? 3.543 -7.586 16.547 1.00 80.00 196 GLU A O 1
ATOM 1642 N N . TYR A 1 197 ? 1.902 -6.354 17.438 1.00 82.50 197 TYR A N 1
ATOM 1643 C CA . TYR A 1 197 ? 1.895 -5.341 16.375 1.00 82.50 197 TYR A CA 1
ATOM 1644 C C . TYR A 1 197 ? 3.270 -4.707 16.135 1.00 82.50 197 TYR A C 1
ATOM 1646 O O . TYR A 1 197 ? 3.648 -4.493 14.983 1.00 82.50 197 TYR A O 1
ATOM 1654 N N . GLU A 1 198 ? 4.040 -4.423 17.189 1.00 84.50 198 GLU A N 1
ATOM 1655 C CA . GLU A 1 198 ? 5.376 -3.837 17.029 1.00 84.50 198 GLU A CA 1
ATOM 1656 C C . GLU A 1 198 ? 6.335 -4.766 16.278 1.00 84.50 198 GLU A C 1
ATOM 1658 O O . GLU A 1 198 ? 7.102 -4.316 15.422 1.00 84.50 198 GLU A O 1
ATOM 1663 N N . ASP A 1 199 ? 6.300 -6.061 16.582 1.00 86.00 199 ASP A N 1
ATOM 1664 C CA . ASP A 1 199 ? 7.170 -7.046 15.943 1.00 86.00 199 ASP A CA 1
ATOM 1665 C C . ASP A 1 199 ? 6.731 -7.317 14.503 1.00 86.00 199 ASP A C 1
ATOM 1667 O O . ASP A 1 199 ? 7.572 -7.386 13.603 1.00 86.00 199 ASP A O 1
ATOM 1671 N N . LEU A 1 200 ? 5.419 -7.341 14.253 1.00 84.00 200 LEU A N 1
ATOM 1672 C CA . LEU A 1 200 ? 4.853 -7.372 12.906 1.00 84.00 200 LEU A CA 1
ATOM 1673 C C . LEU A 1 200 ? 5.299 -6.158 12.082 1.00 84.00 200 LEU A C 1
ATOM 1675 O O . LEU A 1 200 ? 5.760 -6.308 10.949 1.00 84.00 200 LEU A O 1
ATOM 1679 N N . GLN A 1 201 ? 5.199 -4.951 12.646 1.00 86.38 201 GLN A N 1
ATOM 1680 C CA . GLN A 1 201 ? 5.602 -3.727 11.962 1.00 86.38 201 GLN A CA 1
ATOM 1681 C C . GLN A 1 201 ? 7.090 -3.762 11.597 1.00 86.38 201 GLN A C 1
ATOM 1683 O O . GLN A 1 201 ? 7.455 -3.376 10.485 1.00 86.38 201 GLN A O 1
ATOM 1688 N N . LYS A 1 202 ? 7.952 -4.248 12.501 1.00 89.56 202 LYS A N 1
ATOM 1689 C CA . LYS A 1 202 ? 9.384 -4.439 12.220 1.00 89.56 202 LYS A CA 1
ATOM 1690 C C . LYS A 1 202 ? 9.600 -5.435 11.078 1.00 89.56 202 LYS A C 1
ATOM 1692 O O . LYS A 1 202 ? 10.374 -5.129 10.174 1.00 89.56 202 LYS A O 1
ATOM 1697 N N . ALA A 1 203 ? 8.907 -6.574 11.096 1.00 89.50 203 ALA A N 1
ATOM 1698 C CA . ALA A 1 203 ? 9.039 -7.614 10.078 1.00 89.50 203 ALA A CA 1
ATOM 1699 C C . ALA A 1 203 ? 8.624 -7.120 8.681 1.00 89.50 203 ALA A C 1
ATOM 1701 O O . ALA A 1 203 ? 9.411 -7.221 7.740 1.00 89.50 203 ALA A O 1
ATOM 1702 N N . ILE A 1 204 ? 7.440 -6.506 8.557 1.00 90.06 204 ILE A N 1
ATOM 1703 C CA . ILE A 1 204 ? 6.950 -5.969 7.275 1.00 90.06 204 ILE A CA 1
ATOM 1704 C C . ILE A 1 204 ? 7.886 -4.867 6.764 1.00 90.06 204 ILE A C 1
ATOM 1706 O O . ILE A 1 204 ? 8.211 -4.816 5.577 1.00 90.06 204 ILE A O 1
ATOM 1710 N N . LYS A 1 205 ? 8.348 -3.977 7.651 1.00 91.62 205 LYS A N 1
ATOM 1711 C CA . LYS A 1 205 ? 9.267 -2.901 7.268 1.00 91.62 205 LYS A CA 1
ATOM 1712 C C . LYS A 1 205 ? 10.576 -3.454 6.703 1.00 91.62 205 LYS A C 1
ATOM 1714 O O . LYS A 1 205 ? 11.056 -2.933 5.698 1.00 91.62 205 LYS A O 1
ATOM 1719 N N . GLU A 1 206 ? 11.137 -4.494 7.319 1.00 91.06 206 GLU A N 1
ATOM 1720 C CA . GLU A 1 206 ? 12.372 -5.122 6.840 1.00 91.06 206 GLU A CA 1
ATOM 1721 C C . GLU A 1 206 ? 12.175 -5.781 5.467 1.00 91.06 206 GLU A C 1
ATOM 1723 O O . GLU A 1 206 ? 12.987 -5.582 4.564 1.00 91.06 206 GLU A O 1
ATOM 1728 N N . GLU A 1 207 ? 11.056 -6.476 5.252 1.00 91.00 207 GLU A N 1
ATOM 1729 C CA . GLU A 1 207 ? 10.718 -7.051 3.945 1.00 91.00 207 GLU A CA 1
ATOM 1730 C C . GLU A 1 207 ? 10.611 -5.969 2.856 1.00 91.00 207 GLU A C 1
ATOM 1732 O O . GLU A 1 207 ? 11.228 -6.059 1.791 1.00 91.00 207 GLU A O 1
ATOM 1737 N N . VAL A 1 208 ? 9.875 -4.891 3.140 1.00 91.88 208 VAL A N 1
ATOM 1738 C CA . VAL A 1 208 ? 9.699 -3.752 2.227 1.00 91.88 208 VAL A CA 1
ATOM 1739 C C . VAL A 1 208 ? 11.037 -3.080 1.923 1.00 91.88 208 VAL A C 1
ATOM 1741 O O . VAL A 1 208 ? 11.310 -2.737 0.769 1.00 91.88 208 VAL A O 1
ATOM 1744 N N . LYS A 1 209 ? 11.892 -2.918 2.936 1.00 90.88 209 LYS A N 1
ATOM 1745 C CA . LYS A 1 209 ? 13.243 -2.366 2.800 1.00 90.88 209 LYS A CA 1
ATOM 1746 C C . LYS A 1 209 ? 14.091 -3.217 1.855 1.00 90.88 209 LYS A C 1
ATOM 1748 O O . LYS A 1 209 ? 14.675 -2.673 0.915 1.00 90.88 209 LYS A O 1
ATOM 1753 N N . ILE A 1 210 ? 14.112 -4.536 2.054 1.00 90.00 210 ILE A N 1
ATOM 1754 C CA . ILE A 1 210 ? 14.827 -5.484 1.187 1.00 90.00 210 ILE A CA 1
ATOM 1755 C C . ILE A 1 210 ? 14.315 -5.382 -0.255 1.00 90.00 210 ILE A C 1
ATOM 1757 O O . ILE A 1 210 ? 15.120 -5.244 -1.179 1.00 90.00 210 ILE A O 1
ATOM 1761 N N . ASN A 1 211 ? 12.994 -5.365 -0.451 1.00 90.69 211 ASN A N 1
ATOM 1762 C CA . ASN A 1 211 ? 12.377 -5.268 -1.775 1.00 90.69 211 ASN A CA 1
ATOM 1763 C C . ASN A 1 211 ? 12.715 -3.947 -2.483 1.00 90.69 211 ASN A C 1
ATOM 1765 O O . ASN A 1 211 ? 13.023 -3.943 -3.675 1.00 90.69 211 ASN A O 1
ATOM 1769 N N . ILE A 1 212 ? 12.698 -2.818 -1.766 1.00 91.75 212 ILE A N 1
ATOM 1770 C CA . ILE A 1 212 ? 13.086 -1.511 -2.315 1.00 91.75 212 ILE A CA 1
ATOM 1771 C C . ILE A 1 212 ? 14.551 -1.520 -2.755 1.00 91.75 212 ILE A C 1
ATOM 1773 O O . ILE A 1 212 ? 14.847 -1.108 -3.877 1.00 91.75 212 ILE A O 1
ATOM 1777 N N . ILE A 1 213 ? 15.459 -2.011 -1.907 1.00 89.31 213 ILE A N 1
ATOM 1778 C CA . ILE A 1 213 ? 16.893 -2.062 -2.220 1.00 89.31 213 ILE A CA 1
ATOM 1779 C C . ILE A 1 213 ? 17.145 -2.982 -3.418 1.00 89.31 213 ILE A C 1
ATOM 1781 O O . ILE A 1 213 ? 17.864 -2.599 -4.340 1.00 89.31 213 ILE A O 1
ATOM 1785 N N . SER A 1 214 ? 16.534 -4.169 -3.426 1.00 88.56 214 SER A N 1
ATOM 1786 C CA . SER A 1 214 ? 16.684 -5.147 -4.505 1.00 88.56 214 SER A CA 1
ATOM 1787 C C . SER A 1 214 ? 16.201 -4.590 -5.846 1.00 88.56 214 SER A C 1
ATOM 1789 O O . SER A 1 214 ? 16.969 -4.576 -6.808 1.00 88.56 214 SER A O 1
ATOM 1791 N N . ASN A 1 215 ? 14.986 -4.032 -5.896 1.00 88.38 215 ASN A N 1
ATOM 1792 C CA . ASN A 1 215 ? 14.428 -3.446 -7.119 1.00 88.38 215 ASN A CA 1
ATOM 1793 C C . ASN A 1 215 ? 15.241 -2.234 -7.594 1.00 88.38 215 ASN A C 1
ATOM 1795 O O . ASN A 1 215 ? 15.449 -2.043 -8.789 1.00 88.38 215 ASN A O 1
ATOM 1799 N N . TYR A 1 216 ? 15.748 -1.416 -6.669 1.00 87.88 216 TYR A N 1
ATOM 1800 C CA . TYR A 1 216 ? 16.594 -0.278 -7.019 1.00 87.88 216 TYR A CA 1
ATOM 1801 C C . TYR A 1 216 ? 17.935 -0.708 -7.643 1.00 87.88 216 TYR A C 1
ATOM 1803 O O . TYR A 1 216 ? 18.441 -0.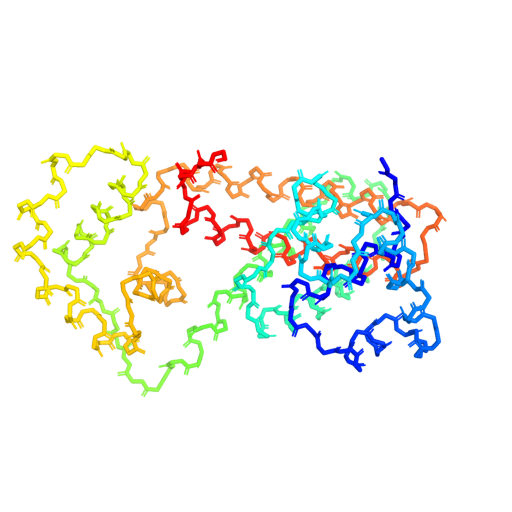050 -8.557 1.00 87.88 216 TYR A O 1
ATOM 1811 N N . GLN A 1 217 ? 18.501 -1.828 -7.186 1.00 87.38 217 GLN A N 1
ATOM 1812 C CA . GLN A 1 217 ? 19.764 -2.381 -7.684 1.00 87.38 217 GLN A CA 1
ATOM 1813 C C . GLN A 1 217 ? 19.621 -3.190 -8.982 1.00 87.38 217 GLN A C 1
ATOM 1815 O O . GLN A 1 217 ? 20.635 -3.490 -9.613 1.00 87.38 217 GLN A O 1
ATOM 1820 N N . ALA A 1 218 ? 18.397 -3.512 -9.410 1.00 87.50 218 ALA A N 1
ATOM 1821 C CA . ALA A 1 218 ? 18.150 -4.215 -10.664 1.00 87.50 218 ALA A CA 1
ATOM 1822 C C . ALA A 1 218 ? 18.681 -3.407 -11.865 1.00 87.50 218 ALA A C 1
ATOM 1824 O O . ALA A 1 218 ? 18.402 -2.212 -12.013 1.00 87.50 218 ALA A O 1
ATOM 1825 N N . LEU A 1 219 ? 19.499 -4.049 -12.702 1.00 84.06 219 LEU A N 1
ATOM 1826 C CA . LEU A 1 219 ? 20.168 -3.408 -13.843 1.00 84.06 219 LEU A CA 1
ATOM 1827 C C . LEU A 1 219 ? 19.271 -3.324 -15.084 1.00 84.06 219 LEU A C 1
ATOM 1829 O O . LEU A 1 219 ? 19.495 -2.477 -15.942 1.00 84.06 219 LEU A O 1
ATOM 1833 N N . ASP A 1 220 ? 18.276 -4.200 -15.177 1.00 88.25 220 ASP A N 1
ATOM 1834 C CA . ASP A 1 220 ? 17.320 -4.314 -16.279 1.00 88.25 220 ASP A CA 1
ATOM 1835 C C . ASP A 1 220 ? 16.109 -3.382 -16.135 1.00 88.25 220 ASP A C 1
ATOM 1837 O O . ASP A 1 220 ? 15.290 -3.306 -17.046 1.00 88.25 220 ASP A O 1
ATOM 1841 N N . MET A 1 221 ? 16.015 -2.647 -15.024 1.00 91.19 221 MET A N 1
ATOM 1842 C CA . MET A 1 221 ? 14.925 -1.714 -14.754 1.00 91.19 221 MET A CA 1
ATOM 1843 C C . MET A 1 221 ? 15.332 -0.275 -15.057 1.00 91.19 221 MET A C 1
ATOM 1845 O O . MET A 1 221 ? 16.369 0.216 -14.603 1.00 91.19 221 MET A O 1
ATOM 1849 N N . THR A 1 222 ? 14.460 0.439 -15.756 1.00 92.31 222 THR A N 1
ATOM 1850 C CA . THR A 1 222 ? 14.561 1.886 -15.944 1.00 92.31 222 THR A CA 1
ATOM 1851 C C . THR A 1 222 ? 14.346 2.635 -14.623 1.00 92.31 222 THR A C 1
ATOM 1853 O O . THR A 1 222 ? 13.680 2.152 -13.704 1.00 92.31 222 THR A O 1
ATOM 1856 N N . ASP A 1 223 ? 14.847 3.869 -14.537 1.00 91.38 223 ASP A N 1
ATOM 1857 C CA . ASP A 1 223 ? 14.624 4.778 -13.400 1.00 91.38 223 ASP A CA 1
ATOM 1858 C C . ASP A 1 223 ? 13.138 4.880 -13.012 1.00 91.38 223 ASP A C 1
ATOM 1860 O O . ASP A 1 223 ? 12.774 4.904 -11.835 1.00 91.38 223 ASP A O 1
ATOM 1864 N N . LYS A 1 224 ? 12.255 4.901 -14.013 1.00 91.38 224 LYS A N 1
ATOM 1865 C CA . LYS A 1 224 ? 10.808 4.951 -13.815 1.00 91.38 224 LYS A CA 1
ATOM 1866 C C . LYS A 1 224 ? 10.265 3.670 -13.192 1.00 91.38 224 LYS A C 1
ATOM 1868 O O . LYS A 1 224 ? 9.480 3.741 -12.250 1.00 91.38 224 LYS A O 1
ATOM 1873 N N . GLU A 1 225 ? 10.680 2.509 -13.686 1.00 93.81 225 GLU A N 1
ATOM 1874 C CA . GLU A 1 225 ? 10.253 1.217 -13.141 1.00 93.81 225 GLU A CA 1
ATOM 1875 C C . GLU A 1 225 ? 10.731 1.045 -11.698 1.00 93.81 225 GLU A C 1
ATOM 1877 O O . GLU A 1 225 ? 9.986 0.544 -10.854 1.00 93.81 225 GLU A O 1
ATOM 1882 N N . LYS A 1 226 ? 11.930 1.544 -11.373 1.00 93.62 226 LYS A N 1
ATOM 1883 C CA . LYS A 1 226 ? 12.443 1.586 -9.995 1.00 93.62 226 LYS A CA 1
ATOM 1884 C C . LYS A 1 226 ? 11.564 2.451 -9.096 1.00 93.62 226 LYS A C 1
ATOM 1886 O O . LYS A 1 226 ? 11.135 1.990 -8.040 1.00 93.62 226 LYS A O 1
ATOM 1891 N N . ARG A 1 227 ? 11.225 3.668 -9.530 1.00 94.00 227 ARG A N 1
ATOM 1892 C CA . ARG A 1 227 ? 10.309 4.563 -8.798 1.00 94.00 227 ARG A CA 1
ATOM 1893 C C . ARG A 1 227 ? 8.929 3.944 -8.586 1.00 94.00 227 ARG A C 1
ATOM 1895 O O . ARG A 1 227 ? 8.425 3.949 -7.466 1.00 94.00 227 ARG A O 1
ATOM 1902 N N . LEU A 1 228 ? 8.332 3.378 -9.634 1.00 95.00 228 LEU A N 1
ATOM 1903 C CA . LEU A 1 228 ? 7.030 2.710 -9.551 1.00 95.00 228 LEU A CA 1
ATOM 1904 C C . LEU A 1 228 ? 7.080 1.467 -8.653 1.00 95.00 228 LEU A C 1
ATOM 1906 O O . LEU A 1 228 ? 6.139 1.203 -7.910 1.00 95.00 228 LEU A O 1
ATOM 1910 N N . SER A 1 229 ? 8.191 0.733 -8.649 1.00 94.06 229 SER A N 1
ATOM 1911 C CA . SER A 1 229 ? 8.385 -0.392 -7.728 1.00 94.06 229 SER A CA 1
ATOM 1912 C C . SER A 1 229 ? 8.426 0.063 -6.274 1.00 94.06 229 SER A C 1
ATOM 1914 O O . SER A 1 229 ? 7.798 -0.563 -5.423 1.00 94.06 229 SER A O 1
ATOM 1916 N N . ILE A 1 230 ? 9.105 1.179 -5.987 1.00 95.38 230 ILE A N 1
ATOM 1917 C CA . ILE A 1 230 ? 9.085 1.798 -4.655 1.00 95.38 230 ILE A CA 1
ATOM 1918 C C . ILE A 1 230 ? 7.657 2.220 -4.294 1.00 95.38 230 ILE A C 1
ATOM 1920 O O . ILE A 1 230 ? 7.205 1.922 -3.193 1.00 95.38 230 ILE A O 1
ATOM 1924 N N . TYR A 1 231 ? 6.923 2.848 -5.217 1.00 96.50 231 TYR A N 1
ATOM 1925 C CA . TYR A 1 231 ? 5.516 3.200 -5.017 1.00 96.50 231 TYR A CA 1
ATOM 1926 C C . TYR A 1 231 ? 4.673 1.981 -4.616 1.00 96.50 231 TYR A C 1
ATOM 1928 O O . TYR A 1 231 ? 4.035 2.010 -3.566 1.00 96.50 231 TYR A O 1
ATOM 1936 N N . PHE A 1 232 ? 4.721 0.884 -5.378 1.00 94.31 232 PHE A N 1
ATOM 1937 C CA . PHE A 1 232 ? 3.959 -0.323 -5.046 1.00 94.31 232 PHE A CA 1
ATOM 1938 C C . PHE A 1 232 ? 4.404 -0.963 -3.725 1.00 94.31 232 PHE A C 1
ATOM 1940 O O . PHE A 1 232 ? 3.561 -1.472 -2.991 1.00 94.31 232 PHE A O 1
ATOM 1947 N N . ASN A 1 233 ? 5.694 -0.900 -3.384 1.00 94.38 233 ASN A N 1
ATOM 1948 C CA . ASN A 1 233 ? 6.201 -1.365 -2.091 1.00 94.38 233 ASN A CA 1
ATOM 1949 C C . ASN A 1 233 ? 5.667 -0.522 -0.919 1.00 94.38 233 ASN A C 1
ATOM 1951 O O . ASN A 1 233 ? 5.304 -1.085 0.108 1.00 94.38 233 ASN A O 1
ATOM 1955 N N . LEU A 1 234 ? 5.558 0.803 -1.067 1.00 95.25 234 LEU A N 1
ATOM 1956 C CA . LEU A 1 234 ? 4.963 1.682 -0.049 1.00 95.25 234 LEU A CA 1
ATOM 1957 C C . LEU A 1 234 ? 3.462 1.438 0.119 1.00 95.25 234 LEU A C 1
ATOM 1959 O O . LEU A 1 234 ? 2.961 1.375 1.241 1.00 95.25 234 LEU A O 1
ATOM 1963 N N . ILE A 1 235 ? 2.749 1.277 -0.996 1.00 94.25 235 ILE A N 1
ATOM 1964 C CA . ILE A 1 235 ? 1.333 0.903 -0.995 1.00 94.25 235 ILE A CA 1
ATOM 1965 C C . ILE A 1 235 ? 1.150 -0.427 -0.269 1.00 94.25 235 ILE A C 1
ATOM 1967 O O . ILE A 1 235 ? 0.288 -0.531 0.600 1.00 94.25 235 ILE A O 1
ATOM 1971 N N . ASN A 1 236 ? 1.990 -1.418 -0.582 1.00 90.06 236 ASN A N 1
ATOM 1972 C CA . ASN A 1 236 ? 1.951 -2.706 0.089 1.00 90.06 236 ASN A CA 1
ATOM 1973 C C . ASN A 1 236 ? 2.244 -2.582 1.580 1.00 90.06 236 ASN A C 1
ATOM 1975 O O . ASN A 1 236 ? 1.537 -3.173 2.379 1.00 90.06 236 ASN A O 1
ATOM 1979 N N . TYR A 1 237 ? 3.242 -1.784 1.955 1.00 91.56 237 TYR A N 1
ATOM 1980 C CA . TYR A 1 237 ? 3.600 -1.578 3.351 1.00 91.56 237 TYR A CA 1
ATOM 1981 C C . TYR A 1 237 ? 2.420 -1.039 4.165 1.00 91.56 237 TYR A C 1
ATOM 1983 O O . TYR A 1 237 ? 2.076 -1.592 5.206 1.00 91.56 237 TYR A O 1
ATOM 1991 N N . TYR A 1 238 ? 1.767 0.014 3.666 1.00 90.00 238 TYR A N 1
ATOM 1992 C CA . TYR A 1 238 ? 0.571 0.561 4.304 1.00 90.00 238 TYR A CA 1
ATOM 1993 C C . TYR A 1 238 ? -0.547 -0.482 4.369 1.00 90.00 238 TYR A C 1
ATOM 1995 O O . TYR A 1 238 ? -1.162 -0.685 5.411 1.00 90.00 238 TYR A O 1
ATOM 2003 N N . ASN A 1 239 ? -0.791 -1.158 3.251 1.00 86.75 239 ASN A N 1
ATOM 2004 C CA . ASN A 1 239 ? -1.875 -2.109 3.125 1.00 86.75 239 ASN A CA 1
ATOM 2005 C C . ASN A 1 239 ? -1.692 -3.357 3.999 1.00 86.75 239 ASN A C 1
ATOM 2007 O O . ASN A 1 239 ? -2.668 -3.802 4.575 1.00 86.75 239 ASN A O 1
ATOM 2011 N N . GLU A 1 240 ? -0.484 -3.900 4.144 1.00 85.00 240 GLU A N 1
ATOM 2012 C CA . GLU A 1 240 ? -0.190 -5.029 5.041 1.00 85.00 240 GLU A CA 1
ATOM 2013 C C . GLU A 1 240 ? -0.420 -4.655 6.509 1.00 85.00 240 GLU A C 1
ATOM 2015 O O . GLU A 1 240 ? -1.046 -5.409 7.256 1.00 85.00 240 GLU A O 1
ATOM 2020 N N . LEU A 1 241 ? 0.011 -3.452 6.912 1.00 82.62 241 LEU A N 1
ATOM 2021 C CA . LEU A 1 241 ? -0.249 -2.944 8.259 1.00 82.62 241 LEU A CA 1
ATOM 2022 C C . LEU A 1 241 ? -1.751 -2.786 8.517 1.00 82.62 241 LEU A C 1
ATOM 2024 O O . LEU A 1 241 ? -2.235 -3.220 9.555 1.00 82.62 241 LEU A O 1
ATOM 2028 N N . GLU A 1 242 ? -2.501 -2.206 7.579 1.00 76.50 242 GLU A N 1
ATOM 2029 C CA . GLU A 1 242 ? -3.953 -2.043 7.710 1.00 76.50 242 GLU A CA 1
ATOM 2030 C C . GLU A 1 242 ? -4.692 -3.390 7.626 1.00 76.50 242 GLU A C 1
ATOM 2032 O O . GLU A 1 242 ? -5.547 -3.679 8.459 1.00 76.50 242 GLU A O 1
ATOM 2037 N N . ASN A 1 243 ? -4.342 -4.257 6.675 1.00 70.75 243 ASN A N 1
ATOM 2038 C CA . ASN A 1 243 ? -4.972 -5.564 6.496 1.00 70.75 243 ASN A CA 1
ATOM 2039 C C . ASN A 1 243 ? -4.810 -6.435 7.731 1.00 70.75 243 ASN A C 1
ATOM 2041 O O . ASN A 1 243 ? -5.794 -7.018 8.156 1.00 70.75 243 ASN A O 1
ATOM 2045 N N . LYS A 1 244 ? -3.632 -6.508 8.356 1.00 65.06 244 LYS A N 1
ATOM 2046 C CA . LYS A 1 244 ? -3.468 -7.297 9.589 1.00 65.06 244 LYS A CA 1
ATOM 2047 C C . LYS A 1 244 ? -4.213 -6.698 10.786 1.00 65.06 244 LYS A C 1
ATOM 2049 O O . LYS A 1 244 ? -4.568 -7.436 11.699 1.00 65.06 244 LYS A O 1
ATOM 2054 N N . LEU A 1 245 ? -4.516 -5.398 10.769 1.00 61.09 245 LEU A N 1
ATOM 2055 C CA . LEU A 1 245 ? -5.376 -4.765 11.777 1.00 61.09 245 LEU A CA 1
ATOM 2056 C C . LEU A 1 245 ? -6.867 -5.066 11.559 1.00 61.09 245 LEU A C 1
ATOM 2058 O O . LEU A 1 245 ? -7.615 -5.155 12.531 1.00 61.09 245 LEU A O 1
ATOM 2062 N N . PHE A 1 246 ? -7.309 -5.225 10.307 1.00 55.81 246 PHE A N 1
ATOM 2063 C CA . PHE A 1 246 ? -8.706 -5.546 9.965 1.00 55.81 246 PHE A CA 1
ATOM 2064 C C . PHE A 1 246 ? -8.993 -7.044 9.843 1.00 55.81 246 PHE A C 1
ATOM 2066 O O . PHE A 1 246 ? -10.125 -7.476 10.049 1.00 55.81 246 PHE A O 1
ATOM 2073 N N . PHE A 1 247 ? -7.965 -7.812 9.507 1.00 50.78 247 PHE A N 1
ATOM 2074 C CA . PHE A 1 247 ? -7.967 -9.223 9.151 1.00 50.78 247 PHE A CA 1
ATOM 2075 C C . PHE A 1 247 ? -6.700 -9.888 9.705 1.00 50.78 247 PHE A C 1
ATOM 2077 O O . PHE A 1 247 ? -5.946 -10.542 8.979 1.00 50.78 247 PHE A O 1
ATOM 2084 N N . ALA A 1 248 ? -6.455 -9.773 11.013 1.00 41.78 248 ALA A N 1
ATOM 2085 C CA . ALA A 1 248 ? -5.802 -10.904 11.657 1.00 41.78 248 ALA A CA 1
ATOM 2086 C C . ALA A 1 248 ? -6.685 -12.143 11.357 1.00 41.78 248 ALA A C 1
ATOM 2088 O O . ALA A 1 248 ? -7.900 -12.058 11.191 1.00 41.78 248 ALA A O 1
ATOM 2089 N N . GLU A 1 249 ? -6.057 -13.264 11.078 1.00 35.50 249 GLU A N 1
ATOM 2090 C CA . GLU A 1 249 ? -6.515 -14.212 10.064 1.00 35.50 249 GLU A CA 1
ATOM 2091 C C . GLU A 1 249 ? -7.873 -14.890 10.339 1.00 35.50 249 GLU A C 1
ATOM 2093 O O . GLU A 1 249 ? -7.955 -15.866 11.073 1.00 35.50 249 GLU A O 1
ATOM 2098 N N . CYS A 1 250 ? -8.916 -14.479 9.611 1.00 27.80 250 CYS A N 1
ATOM 2099 C CA . CYS A 1 250 ? -9.845 -15.437 9.007 1.00 27.80 250 CYS A CA 1
ATOM 2100 C C . CYS A 1 250 ? -9.283 -15.787 7.618 1.00 27.80 250 CYS A C 1
ATOM 2102 O O . CYS A 1 250 ? -9.772 -15.304 6.596 1.00 27.80 250 CYS A O 1
ATOM 2104 N N . VAL A 1 251 ? -8.209 -16.585 7.569 1.00 28.52 251 VAL A N 1
ATOM 2105 C CA . VAL A 1 251 ? -7.837 -17.298 6.338 1.00 28.52 251 VAL A CA 1
ATOM 2106 C C . VAL A 1 251 ? -8.862 -18.416 6.178 1.00 28.52 251 VAL A C 1
ATOM 2108 O O . VAL A 1 251 ? -8.693 -19.518 6.691 1.00 28.52 251 VAL A O 1
ATOM 2111 N N . LEU A 1 252 ? -9.972 -18.105 5.512 1.00 26.31 252 LEU A N 1
ATOM 2112 C CA . LEU A 1 252 ? -10.771 -19.126 4.853 1.00 26.31 252 LEU A CA 1
ATOM 2113 C C . LEU A 1 252 ? -10.202 -19.302 3.445 1.00 26.31 252 LEU A C 1
ATOM 2115 O O . LEU A 1 252 ? -10.136 -18.348 2.669 1.00 26.31 252 LEU A O 1
ATOM 2119 N N . ILE A 1 253 ? -9.731 -20.529 3.225 1.00 30.69 253 ILE A N 1
ATOM 2120 C CA . ILE A 1 253 ? -9.324 -21.147 1.958 1.00 30.69 253 ILE A CA 1
ATOM 2121 C C . ILE A 1 253 ? -10.394 -20.927 0.885 1.00 30.69 253 ILE A C 1
ATOM 2123 O O . ILE A 1 253 ? -11.591 -21.085 1.221 1.00 30.69 253 ILE A O 1
#

Organism: NCBI:txid3045158